Protein AF-A0A9P4J6I6-F1 (afdb_monomer)

Nearest PDB structures (foldseek):
  1s5b-assembly1_A  TM=8.084E-01  e=1.209E-08  Vibrio cholerae
  2a5g-assembly1_B  TM=7.243E-01  e=1.375E-08  Vibrio cholerae
  8s2m-assembly1_B  TM=7.707E-01  e=4.441E-06  Xenorhabdus bovienii SS-2004
  5h6k-assembly1_A  TM=7.212E-01  e=4.776E-05  Pieris rapae
  5h6n-assembly3_C  TM=7.018E-01  e=1.032E-04  Pieris rapae

Secondary structure (DSSP, 8-state):
---------------TTTTEEEEEESS-HHHHHHH-EE-S-TT----HHHHHTT--GGG--EEEEES-HHHHHHT---SS-EEEEEEEGGGS-GGGEEEHHHHHHHHTPPPS-GGG-EEEEESEE-GGGEEEEEEEETTEEEEEEEHHHHHHHHHHHSPP-------------------------------

pLDDT: mean 84.45, std 20.4, range [38.72, 98.81]

Structure (mmCIF, N/CA/C/O backbone):
d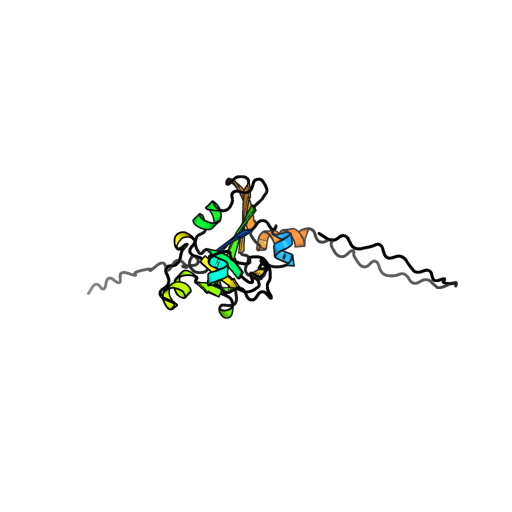ata_AF-A0A9P4J6I6-F1
#
_entry.id   AF-A0A9P4J6I6-F1
#
loop_
_atom_site.group_PDB
_atom_site.id
_atom_site.type_symbol
_atom_site.label_atom_id
_atom_site.label_alt_id
_atom_site.label_comp_id
_atom_site.label_asym_id
_atom_site.label_entity_id
_atom_site.label_seq_id
_atom_site.pdbx_PDB_ins_code
_atom_site.Cartn_x
_atom_site.Cartn_y
_atom_site.Cartn_z
_atom_site.occupancy
_atom_site.B_iso_or_equiv
_atom_site.auth_seq_id
_atom_site.auth_comp_id
_atom_site.auth_asym_id
_atom_site.auth_atom_id
_atom_site.pdbx_PDB_model_num
ATOM 1 N N . MET A 1 1 ? -52.766 12.428 -32.537 1.00 41.66 1 MET A N 1
ATOM 2 C CA . MET A 1 1 ? -52.005 11.956 -31.362 1.00 41.66 1 MET A CA 1
ATOM 3 C C . MET A 1 1 ? -50.552 11.818 -31.784 1.00 41.66 1 MET A C 1
ATOM 5 O O . MET A 1 1 ? -50.293 11.037 -32.688 1.00 41.66 1 MET A O 1
ATOM 9 N N . LEU A 1 2 ? -49.638 12.612 -31.222 1.00 42.38 2 LEU A N 1
ATOM 10 C CA . LEU A 1 2 ? -48.197 12.500 -31.473 1.00 42.38 2 LEU A CA 1
ATOM 11 C C . LEU A 1 2 ? -47.530 12.153 -30.140 1.00 42.38 2 LEU A C 1
ATOM 13 O O . LEU A 1 2 ? -47.431 12.996 -29.253 1.00 42.38 2 LEU A O 1
ATOM 17 N N . THR A 1 3 ? -47.133 10.897 -29.971 1.00 52.72 3 THR A N 1
ATOM 18 C CA . THR A 1 3 ? -46.354 10.441 -28.818 1.00 52.72 3 THR A CA 1
ATOM 19 C C . THR A 1 3 ? -44.874 10.635 -29.126 1.00 52.72 3 THR A C 1
ATOM 21 O O . THR A 1 3 ? -44.301 9.887 -29.913 1.00 52.72 3 THR A O 1
ATOM 24 N N . SER A 1 4 ? -44.269 11.661 -28.527 1.00 52.62 4 SER A N 1
ATOM 25 C CA . SER A 1 4 ? -42.820 11.868 -28.539 1.00 52.62 4 SER A CA 1
ATOM 26 C C . SER A 1 4 ? -42.203 11.054 -27.401 1.00 52.62 4 SER A C 1
ATOM 28 O O . SER A 1 4 ? -42.433 11.354 -26.230 1.00 52.62 4 SER A O 1
ATOM 30 N N . LEU A 1 5 ? -41.465 9.993 -27.737 1.00 55.31 5 LEU A N 1
ATOM 31 C CA . LEU A 1 5 ? -40.701 9.201 -26.775 1.00 55.31 5 LEU A CA 1
ATOM 32 C C . LEU A 1 5 ? -39.260 9.733 -26.767 1.00 55.31 5 LEU A C 1
ATOM 34 O O . LEU A 1 5 ? -38.459 9.404 -27.639 1.00 55.31 5 LEU A O 1
ATOM 38 N N . ILE A 1 6 ? -38.934 10.601 -25.809 1.00 59.16 6 ILE A N 1
ATOM 39 C CA . ILE A 1 6 ? -37.558 11.060 -25.590 1.00 59.16 6 ILE A CA 1
ATOM 40 C C . ILE A 1 6 ? -36.819 9.943 -24.843 1.00 59.16 6 ILE A C 1
ATOM 42 O O . ILE A 1 6 ? -37.001 9.758 -23.641 1.00 59.16 6 ILE A O 1
ATOM 46 N N . SER A 1 7 ? -35.999 9.175 -25.564 1.00 59.75 7 SER A N 1
ATOM 47 C CA . SER A 1 7 ? -35.070 8.208 -24.972 1.00 59.75 7 SER A CA 1
ATOM 48 C C . SER A 1 7 ? -33.973 8.935 -24.194 1.00 59.75 7 SER A C 1
ATOM 50 O O . SER A 1 7 ? -33.072 9.536 -24.775 1.00 59.75 7 SER A O 1
ATOM 52 N N . PHE A 1 8 ? -34.024 8.833 -22.868 1.00 54.06 8 PHE A N 1
ATOM 53 C CA . PHE A 1 8 ? -32.917 9.176 -21.980 1.00 54.06 8 PHE A CA 1
ATOM 54 C C . PHE A 1 8 ? -31.902 8.021 -21.997 1.00 54.06 8 PHE A C 1
ATOM 56 O O . PHE A 1 8 ? -32.083 7.009 -21.321 1.00 54.06 8 PHE A O 1
ATOM 63 N N . VAL A 1 9 ? -30.835 8.141 -22.790 1.00 63.66 9 VAL A N 1
ATOM 64 C CA . VAL A 1 9 ? -29.680 7.238 -22.681 1.00 63.66 9 VAL A CA 1
ATOM 65 C C . VAL A 1 9 ? -28.823 7.732 -21.520 1.00 63.66 9 VAL A C 1
ATOM 67 O O . VAL A 1 9 ? -28.005 8.637 -21.668 1.00 63.66 9 VAL A O 1
ATOM 70 N N . VAL A 1 10 ? -29.031 7.154 -20.339 1.00 62.03 10 VAL A N 1
ATOM 71 C CA . VAL A 1 10 ? -28.122 7.335 -19.203 1.00 62.03 10 VAL A CA 1
ATOM 72 C C . VAL A 1 10 ? -26.868 6.509 -19.488 1.00 62.03 10 VAL A C 1
ATOM 74 O O . VAL A 1 10 ? -26.876 5.287 -19.350 1.00 62.03 10 VAL A O 1
ATOM 77 N N . LEU A 1 11 ? -25.782 7.168 -19.903 1.00 51.78 11 LEU A N 1
ATOM 78 C CA . LEU A 1 11 ? -24.446 6.571 -19.900 1.00 51.78 11 LEU A CA 1
ATOM 79 C C . LEU A 1 11 ? -24.024 6.342 -18.437 1.00 51.78 11 LEU A C 1
ATOM 81 O O . LEU A 1 11 ? -23.421 7.208 -17.805 1.00 51.78 11 LEU A O 1
ATOM 85 N N . LEU A 1 12 ? -24.332 5.165 -17.888 1.00 52.75 12 LEU A N 1
ATOM 86 C CA . LEU A 1 12 ? -23.632 4.647 -16.714 1.00 52.75 12 LEU A CA 1
ATOM 87 C C . LEU A 1 12 ? -22.207 4.269 -17.141 1.00 52.75 12 LEU A C 1
ATOM 89 O O . LEU A 1 12 ? -21.925 3.126 -17.495 1.00 52.75 12 LEU A O 1
ATOM 93 N N . GLY A 1 13 ? -21.304 5.249 -17.146 1.00 51.88 13 GLY A N 1
ATOM 94 C CA . GLY A 1 13 ? -19.871 4.968 -17.166 1.00 51.88 13 GLY A CA 1
ATOM 95 C C . GLY A 1 13 ? -19.493 4.175 -15.906 1.00 51.88 13 GLY A C 1
ATOM 96 O O . GLY A 1 13 ? -20.001 4.485 -14.826 1.00 51.88 13 GLY A O 1
ATOM 97 N N . PRO A 1 14 ? -18.642 3.140 -16.001 1.00 52.72 14 PRO A N 1
ATOM 98 C CA . PRO A 1 14 ? -18.338 2.292 -14.861 1.00 52.72 14 PRO A CA 1
ATOM 99 C C . PRO A 1 14 ? -17.518 3.083 -13.831 1.00 52.72 14 PRO A C 1
ATOM 101 O O . PRO A 1 14 ? -16.411 3.547 -14.109 1.00 52.72 14 PRO A O 1
ATOM 104 N N . ALA A 1 15 ? -18.072 3.234 -12.628 1.00 53.56 15 ALA A N 1
ATOM 105 C CA . ALA A 1 15 ? -17.466 3.902 -11.478 1.00 53.56 15 ALA A CA 1
ATOM 106 C C . ALA A 1 15 ? -16.332 3.065 -10.842 1.00 53.56 15 ALA A C 1
ATOM 108 O O . ALA A 1 15 ? -16.346 2.781 -9.650 1.00 53.56 15 ALA A O 1
ATOM 109 N N . LEU A 1 16 ? -15.322 2.672 -11.626 1.00 54.31 16 LEU A N 1
ATOM 110 C CA . LEU A 1 16 ? -14.197 1.828 -11.182 1.00 54.31 16 LEU A CA 1
ATOM 111 C C . LEU A 1 16 ? -13.201 2.540 -10.245 1.00 54.31 16 LEU A C 1
ATOM 113 O O . LEU A 1 16 ? -12.215 1.946 -9.823 1.00 54.31 16 LEU A O 1
ATOM 117 N N . ALA A 1 17 ? -13.422 3.816 -9.920 1.00 55.00 17 ALA A N 1
ATOM 118 C CA . ALA A 1 17 ? -12.509 4.591 -9.082 1.00 55.00 17 ALA A CA 1
ATOM 119 C C . ALA A 1 17 ? -12.674 4.331 -7.570 1.00 55.00 17 ALA A C 1
ATOM 121 O O . ALA A 1 17 ? -11.773 4.676 -6.809 1.00 55.00 17 ALA A O 1
ATOM 122 N N . ALA A 1 18 ? -13.792 3.740 -7.127 1.00 61.53 18 ALA A N 1
ATOM 123 C CA . ALA A 1 18 ? -14.097 3.571 -5.701 1.00 61.53 18 ALA A CA 1
ATOM 124 C C . ALA A 1 18 ? -13.360 2.395 -5.023 1.00 61.53 18 ALA A C 1
ATOM 126 O O . ALA A 1 18 ? -13.247 2.375 -3.799 1.00 61.53 18 ALA A O 1
ATOM 127 N N . ASP A 1 19 ? -12.810 1.458 -5.800 1.00 89.00 19 ASP A N 1
ATOM 128 C CA . ASP A 1 19 ? -12.228 0.209 -5.285 1.00 89.00 19 ASP A CA 1
ATOM 129 C C . ASP A 1 19 ? -10.700 0.153 -5.388 1.00 89.00 19 ASP A C 1
ATOM 131 O O . ASP A 1 19 ? -10.105 -0.924 -5.424 1.00 89.00 19 ASP A O 1
ATOM 135 N N . LEU A 1 20 ? -10.037 1.312 -5.425 1.00 96.94 20 LEU A N 1
ATOM 136 C CA . LEU A 1 20 ? -8.580 1.380 -5.480 1.00 96.94 20 LEU A CA 1
ATOM 137 C C . LEU A 1 20 ? -7.974 1.870 -4.167 1.00 96.94 20 LEU A C 1
ATOM 139 O O . LEU A 1 20 ? -8.435 2.836 -3.560 1.00 96.94 20 LEU A O 1
ATOM 143 N N . LEU A 1 21 ? -6.883 1.221 -3.775 1.00 98.19 21 LEU A N 1
ATOM 144 C CA . LEU A 1 21 ? -5.975 1.684 -2.733 1.00 98.19 21 LEU A CA 1
ATOM 145 C C . LEU A 1 21 ? -4.616 2.008 -3.349 1.00 98.19 21 LEU A C 1
ATOM 147 O O . LEU A 1 21 ? -4.223 1.462 -4.382 1.00 98.19 21 LEU A O 1
ATOM 151 N N . TYR A 1 22 ? -3.880 2.896 -2.698 1.00 98.62 22 TYR A N 1
ATOM 152 C CA . TYR A 1 22 ? -2.557 3.320 -3.123 1.00 98.62 22 TYR A CA 1
ATOM 153 C C . TYR A 1 22 ? -1.568 3.167 -1.981 1.00 98.62 22 TYR A C 1
ATOM 155 O O . TYR A 1 22 ? -1.890 3.418 -0.819 1.00 98.62 22 TYR A O 1
ATOM 163 N N . ARG A 1 23 ? -0.340 2.776 -2.310 1.00 98.69 23 ARG A N 1
ATOM 164 C CA . ARG A 1 23 ? 0.732 2.646 -1.325 1.00 98.69 23 ARG A CA 1
ATOM 165 C C . ARG A 1 23 ? 2.059 3.086 -1.909 1.00 98.69 23 ARG A C 1
ATOM 167 O O . ARG A 1 23 ? 2.419 2.677 -3.009 1.00 98.69 23 ARG A O 1
ATOM 174 N N . VAL A 1 24 ? 2.793 3.873 -1.133 1.00 98.62 24 VAL A N 1
ATOM 175 C CA . VAL A 1 24 ? 4.206 4.144 -1.385 1.00 98.62 24 VAL A CA 1
ATOM 176 C C . VAL A 1 24 ? 5.030 3.031 -0.753 1.00 98.62 24 VAL A C 1
ATOM 178 O O . VAL A 1 24 ? 4.852 2.730 0.426 1.00 98.62 24 VAL A O 1
ATOM 181 N N . ASP A 1 25 ? 5.927 2.414 -1.513 1.00 98.56 25 ASP A N 1
ATOM 182 C CA . ASP A 1 25 ? 6.828 1.389 -0.990 1.00 98.56 25 ASP A CA 1
ATOM 183 C C . ASP A 1 25 ? 8.182 1.449 -1.712 1.00 98.56 25 ASP A C 1
ATOM 185 O O . ASP A 1 25 ? 8.256 1.779 -2.897 1.00 98.56 25 ASP A O 1
ATOM 189 N N . GLY A 1 26 ? 9.265 1.168 -0.987 1.00 98.12 26 GLY A N 1
ATOM 190 C CA . GLY A 1 26 ? 10.620 1.142 -1.546 1.00 98.12 26 GLY A CA 1
ATOM 191 C C . GLY A 1 26 ? 10.983 -0.192 -2.200 1.00 98.12 26 GLY A C 1
ATOM 192 O O . GLY A 1 26 ? 11.965 -0.269 -2.935 1.00 98.12 26 GLY A O 1
ATOM 193 N N . ARG A 1 27 ? 10.209 -1.254 -1.945 1.00 98.38 27 ARG A N 1
ATOM 194 C CA . ARG A 1 27 ? 10.441 -2.578 -2.534 1.00 98.38 27 ARG A CA 1
ATOM 195 C C . ARG A 1 27 ? 10.032 -2.589 -4.004 1.00 98.38 27 ARG A C 1
ATOM 197 O O . ARG A 1 27 ? 8.972 -2.074 -4.365 1.00 98.38 27 ARG A O 1
ATOM 204 N N . SER A 1 28 ? 10.862 -3.218 -4.836 1.00 98.31 28 SER A N 1
ATOM 205 C CA . SER A 1 28 ? 10.627 -3.326 -6.276 1.00 98.31 28 SER A CA 1
ATOM 206 C C . SER A 1 28 ? 9.474 -4.282 -6.616 1.00 98.31 28 SER A C 1
ATOM 208 O O . SER A 1 28 ? 9.144 -5.155 -5.804 1.00 98.31 28 SER A O 1
ATOM 210 N N . PRO A 1 29 ? 8.896 -4.190 -7.824 1.00 98.44 29 PRO A N 1
ATOM 211 C CA . PRO A 1 29 ? 7.853 -5.106 -8.278 1.00 98.44 29 PRO A CA 1
ATOM 212 C C . PRO A 1 29 ? 8.287 -6.574 -8.273 1.00 98.44 29 PRO A C 1
ATOM 214 O O . PRO A 1 29 ? 7.478 -7.443 -7.974 1.00 98.44 29 PRO A O 1
ATOM 217 N N . GLU A 1 30 ? 9.560 -6.879 -8.540 1.00 98.06 30 GLU A N 1
ATOM 218 C CA . GLU A 1 30 ? 10.110 -8.238 -8.432 1.00 98.06 30 GLU A CA 1
ATOM 219 C C . GLU A 1 30 ? 10.037 -8.753 -6.996 1.00 98.06 30 GLU A C 1
ATOM 221 O O . GLU A 1 30 ? 9.610 -9.884 -6.763 1.00 98.06 30 GLU A O 1
ATOM 226 N N . THR A 1 31 ? 10.416 -7.908 -6.034 1.00 98.31 31 THR A N 1
ATOM 227 C CA . THR A 1 31 ? 10.333 -8.241 -4.609 1.00 98.31 31 THR A CA 1
ATOM 228 C C . THR A 1 31 ? 8.876 -8.469 -4.218 1.00 98.31 31 THR A C 1
ATOM 230 O O . THR A 1 31 ? 8.535 -9.529 -3.695 1.00 98.31 31 THR A O 1
ATOM 233 N N . ILE A 1 32 ? 7.996 -7.521 -4.550 1.00 98.44 32 ILE A N 1
ATOM 234 C CA . ILE A 1 32 ? 6.570 -7.584 -4.211 1.00 98.44 32 ILE A CA 1
ATOM 235 C C . ILE A 1 32 ? 5.851 -8.735 -4.927 1.00 98.44 32 ILE A C 1
ATOM 237 O O . ILE A 1 32 ? 4.924 -9.304 -4.358 1.00 98.44 32 ILE A O 1
ATOM 241 N N . GLN A 1 33 ? 6.297 -9.163 -6.108 1.00 98.12 33 GLN A N 1
ATOM 242 C CA . GLN A 1 33 ? 5.787 -10.377 -6.749 1.00 98.12 33 GLN A CA 1
ATOM 243 C C . GLN A 1 33 ? 6.083 -11.629 -5.922 1.00 98.12 33 GLN A C 1
ATOM 245 O O . GLN A 1 33 ? 5.228 -12.506 -5.816 1.00 98.12 33 GLN A O 1
ATOM 250 N N . SER A 1 34 ? 7.278 -11.718 -5.336 1.00 97.38 34 SER A N 1
ATOM 251 C CA . SER A 1 34 ? 7.682 -12.882 -4.541 1.00 97.38 34 SER A CA 1
ATOM 252 C C . SER A 1 34 ? 7.070 -12.907 -3.138 1.00 97.38 34 SER A C 1
ATOM 254 O O . SER A 1 34 ? 6.781 -13.985 -2.626 1.00 97.38 34 SER A O 1
ATOM 256 N N . THR A 1 35 ? 6.846 -11.742 -2.522 1.00 97.19 35 THR A N 1
ATOM 257 C CA . THR A 1 35 ? 6.429 -11.655 -1.111 1.00 97.19 35 THR A CA 1
ATOM 258 C C . THR A 1 35 ? 5.011 -11.133 -0.900 1.00 97.19 35 THR A C 1
ATOM 260 O O . THR A 1 35 ? 4.438 -11.348 0.162 1.00 97.19 35 THR A O 1
ATOM 263 N N . GLY A 1 36 ? 4.445 -10.403 -1.860 1.00 97.88 36 GLY A N 1
ATOM 264 C CA . GLY A 1 36 ? 3.365 -9.447 -1.607 1.00 97.88 36 GLY A CA 1
ATOM 265 C C . GLY A 1 36 ? 3.862 -8.190 -0.880 1.00 97.88 36 GLY A C 1
ATOM 266 O O . GLY A 1 36 ? 5.043 -8.068 -0.534 1.00 97.88 36 GLY A O 1
ATOM 267 N N . LEU A 1 37 ? 2.958 -7.240 -0.625 1.00 98.38 37 LEU A N 1
ATOM 268 C CA . LEU A 1 37 ? 3.231 -6.120 0.284 1.00 98.38 37 LEU A CA 1
ATOM 269 C C . LEU A 1 37 ? 2.967 -6.606 1.704 1.00 98.38 37 LEU A C 1
ATOM 271 O O . LEU A 1 37 ? 1.836 -6.594 2.181 1.00 98.38 37 LEU A O 1
ATOM 275 N N . VAL A 1 38 ? 4.021 -7.078 2.351 1.00 98.06 38 VAL A N 1
ATOM 276 C CA . VAL A 1 38 ? 3.975 -7.609 3.717 1.00 98.06 38 VAL A CA 1
ATOM 277 C C . VAL A 1 38 ? 4.251 -6.481 4.711 1.00 98.06 38 VAL A C 1
ATOM 279 O O . VAL A 1 38 ? 5.094 -5.619 4.418 1.00 98.06 38 VAL A O 1
ATOM 282 N N . SER A 1 39 ? 3.539 -6.473 5.842 1.00 97.81 39 SER A N 1
ATOM 283 C CA . SER A 1 39 ? 3.803 -5.586 6.979 1.00 97.81 39 SER A CA 1
ATOM 284 C C . SER A 1 39 ? 5.159 -5.887 7.609 1.00 97.81 39 SER A C 1
ATOM 286 O O . SER A 1 39 ? 5.830 -6.860 7.262 1.00 97.81 39 SER A O 1
ATOM 288 N N . LYS A 1 40 ? 5.604 -5.023 8.520 1.00 96.94 40 LYS A N 1
ATOM 289 C CA . LYS A 1 40 ? 6.930 -5.167 9.125 1.00 96.94 40 LYS A CA 1
ATOM 290 C C . LYS A 1 40 ? 7.028 -6.415 10.006 1.00 96.94 40 LYS A C 1
ATOM 292 O O . LYS A 1 40 ? 8.046 -7.099 9.960 1.00 96.94 40 LYS A O 1
ATOM 297 N N . ASN A 1 41 ? 5.967 -6.740 10.742 1.00 97.75 41 ASN A N 1
ATOM 298 C CA . ASN A 1 41 ? 5.836 -7.985 11.492 1.00 97.75 41 ASN A CA 1
ATOM 299 C C . ASN A 1 41 ? 4.408 -8.541 11.340 1.00 97.75 41 ASN A C 1
ATOM 301 O O . ASN A 1 41 ? 3.538 -8.194 12.132 1.00 97.75 41 ASN A O 1
ATOM 305 N N . PRO A 1 42 ? 4.139 -9.432 10.367 1.00 96.75 42 PRO A N 1
ATOM 306 C CA . PRO A 1 42 ? 2.796 -9.976 10.122 1.00 96.75 42 PRO A CA 1
ATOM 307 C C . PRO A 1 42 ? 2.175 -10.727 11.303 1.00 96.75 42 PRO A C 1
ATOM 309 O O . PRO A 1 42 ? 0.953 -10.781 11.422 1.00 96.75 42 PRO A O 1
ATOM 312 N N . SER A 1 43 ? 3.014 -11.298 12.169 1.00 96.75 43 SER A N 1
ATOM 313 C CA . SER A 1 43 ? 2.629 -11.937 13.435 1.00 96.75 43 SER A CA 1
ATOM 314 C C . SER A 1 43 ? 2.542 -10.963 14.614 1.00 96.75 43 SER A C 1
ATOM 316 O O . SER A 1 43 ? 2.270 -11.375 15.739 1.00 96.75 43 SER A O 1
ATOM 318 N N . GLY A 1 44 ? 2.798 -9.682 14.367 1.00 97.06 44 GLY A N 1
ATOM 319 C CA . GLY A 1 44 ? 2.761 -8.617 15.348 1.00 97.06 44 GLY A CA 1
ATOM 320 C C . GLY A 1 44 ? 1.378 -8.433 15.964 1.00 97.06 44 GLY A C 1
ATOM 321 O O . GLY A 1 44 ? 0.338 -8.763 15.382 1.00 97.06 44 GLY A O 1
ATOM 322 N N . THR A 1 45 ? 1.371 -7.891 17.174 1.00 96.56 45 THR A N 1
ATOM 323 C CA . THR A 1 45 ? 0.162 -7.700 17.983 1.00 96.56 45 THR A CA 1
ATOM 324 C C . THR A 1 45 ? -0.210 -6.232 18.154 1.00 96.56 45 THR A C 1
ATOM 326 O O . THR A 1 45 ? -1.207 -5.946 18.816 1.00 96.56 45 THR A O 1
ATOM 329 N N . LEU A 1 46 ? 0.551 -5.315 17.543 1.00 97.31 46 LEU A N 1
ATOM 330 C CA . LEU A 1 46 ? 0.321 -3.877 17.640 1.00 97.31 46 LEU A CA 1
ATOM 331 C C . LEU A 1 46 ? -1.109 -3.520 17.211 1.00 97.31 46 LEU A C 1
ATOM 333 O O . LEU A 1 46 ? -1.613 -3.987 16.178 1.00 97.31 46 LEU A O 1
ATOM 337 N N . SER A 1 47 ? -1.773 -2.698 18.023 1.00 97.69 47 SER A N 1
ATOM 338 C CA . SER A 1 47 ? -3.125 -2.235 17.728 1.00 97.69 47 SER A CA 1
ATOM 339 C C . SER A 1 47 ? -3.133 -1.311 16.504 1.00 97.69 47 SER A C 1
ATOM 341 O O . SER A 1 47 ? -2.102 -0.769 16.109 1.00 97.69 47 SER A O 1
ATOM 343 N N . LEU A 1 48 ? -4.305 -1.122 15.892 1.00 97.69 48 LEU A N 1
ATOM 344 C CA . LEU A 1 48 ? -4.451 -0.174 14.785 1.00 97.69 48 LEU A CA 1
ATOM 345 C C . LEU A 1 48 ? -4.109 1.262 15.220 1.00 97.69 48 LEU A C 1
ATOM 347 O O . LEU A 1 48 ? -3.444 1.985 14.490 1.00 97.69 48 LEU A O 1
ATOM 351 N N . PHE A 1 49 ? -4.542 1.665 16.415 1.00 97.31 49 PHE A N 1
ATOM 352 C CA . PHE A 1 49 ? -4.286 3.004 16.948 1.00 97.31 49 PHE A CA 1
ATOM 353 C C . PHE A 1 49 ? -2.794 3.224 17.217 1.00 97.31 49 PHE A C 1
ATOM 355 O O . PHE A 1 49 ? -2.246 4.262 16.862 1.00 97.31 49 PHE A O 1
ATOM 362 N N . ASP A 1 50 ? -2.104 2.215 17.754 1.00 97.31 50 ASP A N 1
ATOM 363 C CA . ASP A 1 50 ? -0.659 2.296 17.975 1.00 97.31 50 ASP A CA 1
ATOM 364 C C . ASP A 1 50 ? 0.139 2.304 16.664 1.00 97.31 50 ASP A C 1
ATOM 366 O O . ASP A 1 50 ? 1.168 2.974 16.585 1.00 97.31 50 ASP A O 1
ATOM 370 N N . HIS A 1 51 ? -0.346 1.610 15.630 1.00 97.38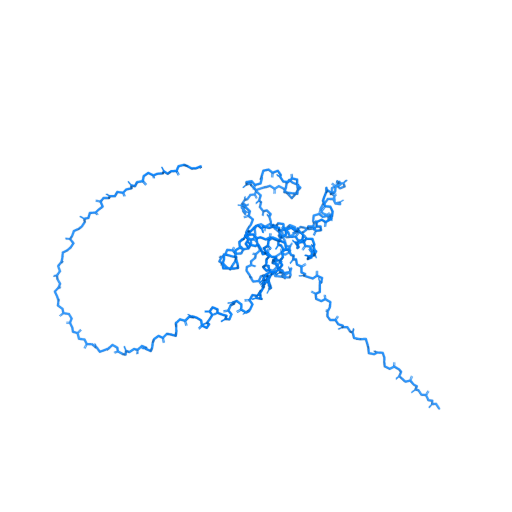 51 HIS A N 1
ATOM 371 C CA . HIS A 1 51 ? 0.192 1.696 14.272 1.00 97.38 51 HIS A CA 1
ATOM 372 C C . HIS A 1 51 ? 0.104 3.122 13.713 1.00 97.38 51 HIS A C 1
ATOM 374 O O . HIS A 1 51 ? 1.113 3.667 13.261 1.00 97.38 51 HIS A O 1
ATOM 380 N N . VAL A 1 52 ? -1.071 3.751 1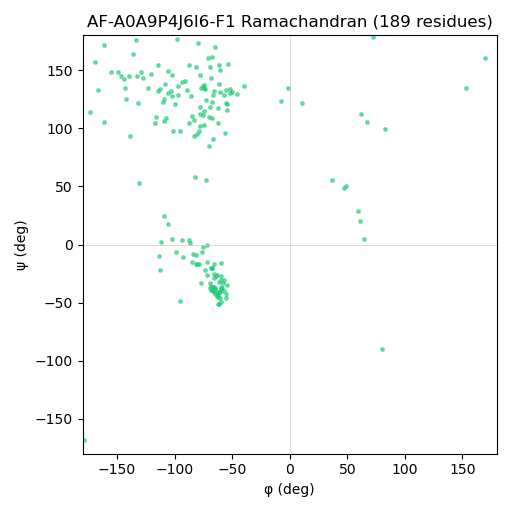3.816 1.00 97.19 52 VAL A N 1
ATOM 381 C CA . VAL A 1 52 ? -1.304 5.139 13.376 1.00 97.19 52 VAL A CA 1
ATOM 382 C C . VAL A 1 52 ? -0.422 6.119 14.155 1.00 97.19 52 VAL A C 1
ATOM 384 O O . VAL A 1 52 ? 0.191 7.010 13.567 1.00 97.19 52 VAL A O 1
ATOM 387 N N . ASP A 1 53 ? -0.271 5.898 15.462 1.00 95.56 53 ASP A N 1
ATOM 388 C CA . ASP A 1 53 ? 0.616 6.670 16.338 1.00 95.56 53 ASP A CA 1
ATOM 389 C C . ASP A 1 53 ? 2.106 6.323 16.165 1.00 95.56 53 ASP A C 1
ATOM 391 O O . ASP A 1 53 ? 2.964 6.921 16.822 1.00 95.56 53 ASP A O 1
ATOM 395 N N . LYS A 1 54 ? 2.444 5.358 15.297 1.00 93.56 54 LYS A N 1
ATOM 396 C CA . LYS A 1 54 ? 3.818 4.913 15.007 1.00 93.56 54 LYS A CA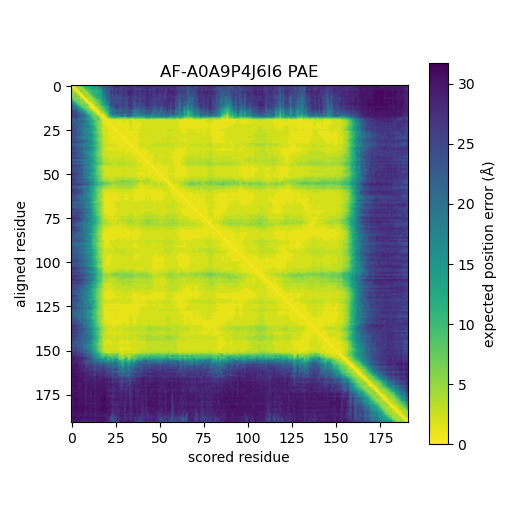 1
ATOM 397 C C . LYS A 1 54 ? 4.573 4.376 16.231 1.00 93.56 54 LYS A C 1
ATOM 399 O O . LYS A 1 54 ? 5.805 4.442 16.273 1.00 93.56 54 LYS A O 1
ATOM 404 N N . LYS A 1 55 ? 3.864 3.813 17.209 1.00 93.69 55 LYS A N 1
ATOM 405 C CA . LYS A 1 55 ? 4.449 3.157 18.390 1.00 93.69 55 LYS A CA 1
ATOM 406 C C . LYS A 1 55 ? 4.948 1.758 18.030 1.00 93.69 55 LYS A C 1
ATOM 408 O O . LYS A 1 55 ? 4.351 1.096 17.196 1.00 93.69 55 LYS A O 1
ATOM 413 N N . ASP A 1 56 ? 6.046 1.320 18.651 1.00 92.06 56 ASP A N 1
ATOM 414 C CA . ASP A 1 56 ? 6.634 -0.028 18.500 1.00 92.06 56 ASP A CA 1
ATOM 415 C C . ASP A 1 56 ? 6.551 -0.607 17.071 1.00 92.06 56 ASP A C 1
ATOM 417 O O . ASP A 1 56 ? 6.037 -1.698 16.817 1.00 92.06 56 ASP A O 1
ATOM 421 N N . GLN A 1 57 ? 7.084 0.137 16.099 1.00 91.81 57 GLN A N 1
ATOM 422 C CA . GLN A 1 57 ? 7.020 -0.266 14.692 1.00 91.81 57 GLN A CA 1
ATOM 423 C C . GLN A 1 57 ? 7.691 -1.623 14.412 1.00 91.81 57 GLN A C 1
ATOM 425 O O . GLN A 1 57 ? 7.529 -2.177 13.330 1.00 91.81 57 GLN A O 1
ATOM 430 N N . SER A 1 58 ? 8.524 -2.149 15.315 1.00 94.69 58 SER A N 1
ATOM 431 C CA . SER A 1 58 ? 9.077 -3.510 15.226 1.00 94.69 58 SER A CA 1
ATOM 432 C C . SER A 1 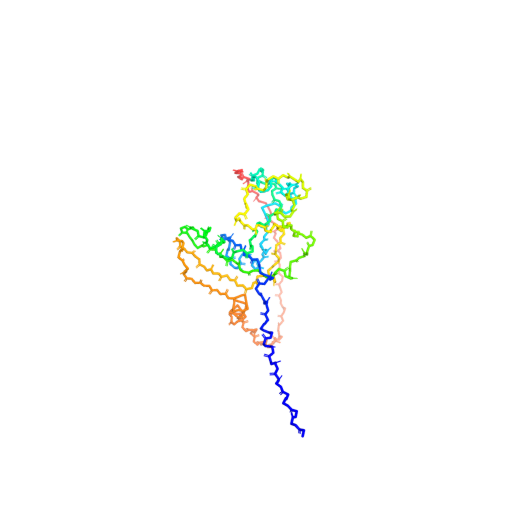58 ? 8.000 -4.590 15.248 1.00 94.69 58 SER A C 1
ATOM 434 O O . SER A 1 58 ? 8.173 -5.622 14.605 1.00 94.69 58 SER A O 1
ATOM 436 N N . ASN A 1 59 ? 6.895 -4.350 15.952 1.00 96.31 59 ASN A N 1
ATOM 437 C CA . ASN A 1 59 ? 5.799 -5.299 16.131 1.00 96.31 59 ASN A CA 1
ATOM 438 C C . ASN A 1 59 ? 4.554 -4.953 15.316 1.00 96.31 59 ASN A C 1
ATOM 440 O O . ASN A 1 59 ? 3.479 -5.473 15.600 1.00 96.31 59 ASN A O 1
ATOM 444 N N . ASP A 1 60 ? 4.698 -4.100 14.308 1.00 98.00 60 ASP A N 1
ATOM 445 C CA . ASP A 1 60 ? 3.594 -3.590 13.509 1.00 98.00 60 ASP A CA 1
ATOM 446 C C . ASP A 1 60 ? 3.100 -4.612 12.462 1.00 98.00 60 ASP A C 1
ATOM 448 O O . ASP A 1 60 ? 3.826 -4.906 11.498 1.00 98.00 60 ASP A O 1
ATOM 452 N N . PRO A 1 61 ? 1.868 -5.146 12.608 1.00 98.38 61 PRO A N 1
ATOM 453 C CA . PRO A 1 61 ? 1.291 -6.075 11.655 1.00 98.38 61 PRO A CA 1
ATOM 454 C C . PRO A 1 61 ? 0.560 -5.387 10.507 1.00 98.38 61 PRO A C 1
ATOM 456 O O . PRO A 1 61 ? -0.012 -6.102 9.684 1.00 98.38 61 PRO A O 1
ATOM 459 N N . TRP A 1 62 ? 0.554 -4.060 10.405 1.00 98.69 62 TRP A N 1
ATOM 460 C CA . TRP A 1 62 ? -0.264 -3.336 9.439 1.00 98.69 62 TRP A CA 1
ATOM 461 C C . TRP A 1 62 ? 0.532 -2.854 8.223 1.00 98.69 62 TRP A C 1
ATOM 463 O O . TRP A 1 62 ? 1.711 -2.504 8.275 1.00 98.69 62 TRP A O 1
ATOM 473 N N . VAL A 1 63 ? -0.142 -2.856 7.079 1.00 98.69 63 VAL A N 1
ATOM 474 C CA . VAL A 1 63 ? 0.304 -2.258 5.824 1.00 98.69 63 VAL A CA 1
ATOM 475 C C . VAL A 1 63 ? -0.565 -1.032 5.579 1.00 98.69 63 VAL A C 1
ATOM 477 O O . VAL A 1 63 ? -1.726 -1.171 5.195 1.00 98.69 63 VAL A O 1
ATOM 480 N N . SER A 1 64 ? -0.007 0.163 5.775 1.00 98.50 64 SER A N 1
ATOM 481 C CA . SER A 1 64 ? -0.713 1.413 5.475 1.00 98.50 64 SER A CA 1
ATOM 482 C C . SER A 1 64 ? -0.966 1.556 3.978 1.00 98.50 64 SER A C 1
ATOM 484 O O . SER A 1 64 ? -0.056 1.386 3.151 1.00 98.50 64 SER A O 1
ATOM 486 N N . THR A 1 65 ? -2.195 1.901 3.623 1.00 98.69 65 THR A N 1
ATOM 487 C CA . THR A 1 65 ? -2.591 2.294 2.269 1.00 98.69 65 THR A CA 1
ATOM 488 C C . THR A 1 65 ? -3.489 3.521 2.353 1.00 98.69 65 THR A C 1
ATOM 490 O O . THR A 1 65 ? -4.005 3.838 3.417 1.00 98.69 65 THR A O 1
ATOM 493 N N . THR A 1 66 ? -3.692 4.219 1.245 1.00 98.50 66 THR A N 1
ATOM 494 C CA . THR A 1 66 ? -4.580 5.383 1.175 1.00 98.50 66 THR A CA 1
ATOM 495 C C . THR A 1 66 ? -5.553 5.229 0.018 1.00 98.50 66 THR A C 1
ATOM 497 O O . THR A 1 66 ? -5.208 4.662 -1.020 1.00 98.50 66 THR A O 1
ATOM 500 N N . THR A 1 67 ? -6.757 5.775 0.146 1.00 97.44 67 THR A N 1
ATOM 501 C CA . THR A 1 67 ? -7.692 5.921 -0.984 1.00 97.44 67 THR A CA 1
ATOM 502 C C . THR A 1 67 ? -7.306 7.076 -1.919 1.00 97.44 67 THR A C 1
ATOM 504 O O . THR A 1 67 ? -7.873 7.226 -3.000 1.00 97.44 67 THR A O 1
ATOM 507 N N . SER A 1 68 ? -6.298 7.880 -1.561 1.00 97.25 68 SER A N 1
ATOM 508 C CA . SER A 1 68 ? -5.873 9.050 -2.326 1.00 97.25 68 SER A CA 1
ATOM 509 C C . SER A 1 68 ? -4.549 8.847 -3.050 1.00 97.25 68 SER A C 1
ATOM 511 O O . SER A 1 68 ? -3.459 8.887 -2.471 1.00 97.25 68 SER A O 1
ATOM 513 N N . LYS A 1 69 ? -4.624 8.733 -4.381 1.00 96.56 69 LYS A N 1
ATOM 514 C CA . LYS A 1 69 ? -3.422 8.666 -5.222 1.00 96.56 69 LYS A CA 1
ATOM 515 C C . LYS A 1 69 ? -2.549 9.914 -5.074 1.00 96.56 69 LYS A C 1
ATOM 517 O O . LYS A 1 69 ? -1.328 9.806 -5.140 1.00 96.56 69 LYS A O 1
ATOM 522 N N . SER A 1 70 ? -3.142 11.100 -4.913 1.00 97.31 70 SER A N 1
ATOM 523 C CA . SER A 1 70 ? -2.379 12.342 -4.730 1.00 97.31 70 SER A CA 1
ATOM 524 C C . SER A 1 70 ? -1.628 12.344 -3.401 1.00 97.31 70 SER A C 1
ATOM 526 O O . SER A 1 70 ? -0.455 12.719 -3.386 1.00 97.31 70 SER A O 1
ATOM 528 N N . PHE A 1 71 ? -2.251 11.846 -2.329 1.00 97.50 71 PHE A N 1
ATOM 529 C CA . PHE A 1 71 ? -1.589 11.687 -1.037 1.00 97.50 71 PHE A CA 1
ATOM 530 C C . PHE A 1 71 ? -0.405 10.719 -1.146 1.00 97.50 71 PHE A C 1
ATOM 532 O O . PHE A 1 71 ? 0.720 11.102 -0.827 1.00 97.50 71 PHE A O 1
ATOM 539 N N . ALA A 1 72 ? -0.609 9.525 -1.719 1.00 97.94 72 ALA A N 1
ATOM 540 C CA . ALA A 1 72 ? 0.479 8.570 -1.952 1.00 97.94 72 ALA A CA 1
ATOM 541 C C . ALA A 1 72 ? 1.629 9.192 -2.765 1.00 97.94 72 ALA A C 1
ATOM 543 O O . ALA A 1 72 ? 2.791 9.105 -2.382 1.00 97.94 72 ALA A O 1
ATOM 544 N N . LYS A 1 73 ? 1.330 9.903 -3.857 1.00 98.00 73 LYS A N 1
ATOM 545 C CA . LYS A 1 73 ? 2.363 10.584 -4.657 1.00 98.00 73 LYS A CA 1
ATOM 546 C C . LYS A 1 73 ? 3.173 11.600 -3.852 1.00 98.00 73 LYS A C 1
ATOM 548 O O . LYS A 1 73 ? 4.374 11.707 -4.075 1.00 98.00 73 LYS A O 1
ATOM 553 N N . SER A 1 74 ? 2.548 12.325 -2.923 1.00 97.19 74 SER A N 1
ATOM 554 C CA . SER A 1 74 ? 3.252 13.311 -2.093 1.00 97.19 74 SER A CA 1
ATOM 555 C C . SER A 1 74 ? 4.316 12.681 -1.183 1.00 97.19 74 SER A C 1
ATOM 557 O O . SER A 1 74 ? 5.323 13.329 -0.899 1.00 97.19 74 SER A O 1
ATOM 559 N N . GLY A 1 75 ? 4.144 11.405 -0.811 1.00 95.31 75 GLY A N 1
ATOM 560 C CA . GLY A 1 75 ? 5.112 10.612 -0.047 1.00 95.31 75 GLY A CA 1
ATOM 561 C C . GLY A 1 75 ? 6.250 10.000 -0.877 1.00 95.31 75 GLY A C 1
ATOM 562 O O . GLY A 1 75 ? 7.213 9.482 -0.314 1.00 95.31 75 GLY A O 1
ATOM 563 N N . ALA A 1 76 ? 6.192 10.060 -2.210 1.00 97.00 76 ALA A N 1
ATOM 564 C CA . ALA A 1 76 ? 7.164 9.436 -3.112 1.00 97.00 76 ALA A CA 1
ATOM 565 C C . ALA A 1 76 ? 8.437 10.295 -3.320 1.00 97.00 76 ALA A C 1
ATOM 567 O O . ALA A 1 76 ? 8.780 10.673 -4.441 1.00 97.00 76 ALA A O 1
ATOM 568 N N . GLN A 1 77 ? 9.147 10.616 -2.233 1.00 95.56 77 GLN A N 1
ATOM 569 C CA . GLN A 1 77 ? 10.222 11.628 -2.210 1.00 95.56 77 GLN A CA 1
ATOM 570 C C . GLN A 1 77 ? 11.659 11.066 -2.214 1.00 95.56 77 GLN A C 1
ATOM 572 O O . GLN A 1 77 ? 12.620 11.829 -2.120 1.00 95.56 77 GLN A O 1
ATOM 577 N N . SER A 1 78 ? 11.836 9.745 -2.326 1.00 95.31 78 SER A N 1
ATOM 578 C CA . SER A 1 78 ? 13.151 9.092 -2.199 1.00 95.31 78 SER A CA 1
ATOM 579 C C . SER A 1 78 ? 14.187 9.559 -3.236 1.00 95.31 78 SER A C 1
ATOM 581 O O . SER A 1 78 ? 13.853 9.902 -4.372 1.00 95.31 78 SER A O 1
ATOM 583 N N . ILE A 1 79 ? 15.473 9.534 -2.857 1.00 95.75 79 ILE A N 1
ATOM 584 C CA . ILE A 1 79 ? 16.607 9.760 -3.772 1.00 95.75 79 ILE A CA 1
ATOM 585 C C . ILE A 1 79 ? 16.833 8.586 -4.736 1.00 95.75 79 ILE A C 1
ATOM 587 O O . ILE A 1 79 ? 17.382 8.783 -5.825 1.00 95.75 79 ILE A O 1
ATOM 591 N N . THR A 1 80 ? 16.426 7.387 -4.324 1.00 97.00 80 THR A N 1
ATOM 592 C CA . THR A 1 80 ? 16.385 6.165 -5.129 1.00 97.00 80 THR A CA 1
ATOM 593 C C . THR A 1 80 ? 14.977 5.947 -5.664 1.00 97.00 80 THR A C 1
ATOM 595 O O . THR A 1 80 ? 14.060 6.710 -5.356 1.00 97.00 80 THR A O 1
ATOM 598 N N . ASP A 1 81 ? 14.810 4.905 -6.470 1.00 98.25 81 ASP A N 1
ATOM 599 C CA . ASP A 1 81 ? 13.500 4.526 -6.973 1.00 98.25 81 ASP A CA 1
ATOM 600 C C . ASP A 1 81 ? 12.566 4.184 -5.806 1.00 98.25 81 ASP A C 1
ATOM 602 O O . ASP A 1 81 ? 12.917 3.435 -4.889 1.00 98.25 81 ASP A O 1
ATOM 606 N N . ILE A 1 82 ? 11.375 4.769 -5.841 1.00 98.50 82 ILE A N 1
ATOM 607 C CA . ILE A 1 82 ? 10.271 4.485 -4.932 1.00 98.50 82 ILE A CA 1
ATOM 608 C C . ILE A 1 82 ? 9.002 4.306 -5.755 1.00 98.50 82 ILE A C 1
ATOM 610 O O . ILE A 1 82 ? 8.810 4.957 -6.785 1.00 98.50 82 ILE A O 1
ATOM 614 N N . TYR A 1 83 ? 8.138 3.405 -5.318 1.00 98.75 83 TYR A N 1
ATOM 615 C CA . TYR A 1 83 ? 7.018 2.935 -6.115 1.00 98.75 83 TYR A CA 1
ATOM 616 C C . TYR A 1 83 ? 5.714 3.396 -5.486 1.00 98.75 83 TYR A C 1
ATOM 618 O O . TYR A 1 83 ? 5.514 3.252 -4.281 1.00 98.75 83 TYR A O 1
ATOM 626 N N . VAL A 1 84 ? 4.813 3.925 -6.308 1.00 98.81 84 VAL A N 1
ATOM 627 C CA . VAL A 1 84 ? 3.417 4.145 -5.923 1.00 98.81 84 VAL A CA 1
ATOM 628 C C . VAL A 1 84 ? 2.593 3.028 -6.542 1.00 98.81 84 VAL A C 1
ATOM 630 O O . VAL A 1 84 ? 2.239 3.082 -7.722 1.00 98.81 84 VAL A O 1
ATOM 633 N N . TYR A 1 85 ? 2.308 2.004 -5.745 1.00 98.75 85 TYR A N 1
ATOM 634 C CA . TYR A 1 85 ? 1.474 0.877 -6.138 1.00 98.75 85 TYR A CA 1
ATOM 635 C C . TYR A 1 85 ? 0.002 1.284 -6.158 1.00 98.75 85 TYR A C 1
ATOM 637 O O . TYR A 1 85 ? -0.476 1.964 -5.253 1.00 98.75 85 TYR A O 1
ATOM 645 N N . THR A 1 86 ? -0.704 0.856 -7.202 1.00 98.62 86 THR A N 1
ATOM 646 C CA . THR A 1 86 ? -2.167 0.892 -7.314 1.00 98.62 86 THR A CA 1
ATOM 647 C C . THR A 1 86 ? -2.690 -0.515 -7.058 1.00 98.62 86 THR A C 1
ATOM 649 O O . THR A 1 86 ? -2.215 -1.472 -7.676 1.00 98.62 86 THR A O 1
ATOM 652 N N . LEU A 1 87 ? -3.635 -0.635 -6.134 1.00 98.50 87 LEU A N 1
ATOM 653 C CA . LEU A 1 87 ? -4.116 -1.895 -5.584 1.00 98.50 87 LEU A CA 1
ATOM 654 C C . LEU A 1 87 ? -5.623 -2.014 -5.796 1.00 98.50 87 LEU A C 1
ATOM 656 O O . LEU A 1 87 ? -6.355 -1.066 -5.525 1.00 98.50 87 LEU A O 1
ATOM 660 N N . ASP A 1 88 ? -6.074 -3.181 -6.237 1.00 97.12 88 ASP A N 1
ATOM 661 C CA . ASP A 1 88 ? -7.487 -3.539 -6.341 1.00 97.12 88 ASP A CA 1
ATOM 662 C C . ASP A 1 88 ? -7.985 -4.017 -4.973 1.00 97.12 88 ASP A C 1
ATOM 664 O O . ASP A 1 88 ? -7.642 -5.112 -4.511 1.00 97.12 88 ASP A O 1
ATOM 668 N N . LYS A 1 89 ? -8.789 -3.178 -4.316 1.00 96.62 89 LYS A N 1
ATOM 669 C CA . LYS A 1 89 ? -9.338 -3.420 -2.979 1.00 96.62 89 LYS A CA 1
ATOM 670 C C . LYS A 1 89 ? -10.192 -4.687 -2.930 1.00 96.62 89 LYS A C 1
ATOM 672 O O . LYS A 1 89 ? -10.202 -5.358 -1.902 1.00 96.62 89 LYS A O 1
ATOM 677 N N . SER A 1 90 ? -10.852 -5.060 -4.030 1.00 95.88 90 SER A N 1
ATOM 678 C CA . SER A 1 90 ? -11.700 -6.262 -4.098 1.00 95.88 90 SER A CA 1
ATOM 679 C C . SER A 1 90 ? -10.907 -7.570 -3.985 1.00 95.88 90 SER A C 1
ATOM 681 O O . SER A 1 90 ? -11.456 -8.611 -3.625 1.00 95.88 90 SER A O 1
ATOM 683 N N . ARG A 1 91 ? -9.595 -7.521 -4.250 1.00 96.81 91 ARG A N 1
ATOM 684 C CA . ARG A 1 91 ? -8.675 -8.667 -4.156 1.00 96.81 91 ARG A CA 1
ATOM 685 C C . ARG A 1 91 ? -7.980 -8.765 -2.799 1.00 96.81 91 ARG A C 1
ATOM 687 O O . ARG A 1 91 ? -7.130 -9.634 -2.609 1.00 96.81 91 ARG A O 1
ATOM 694 N N . ILE A 1 92 ? -8.327 -7.884 -1.861 1.00 97.75 92 ILE A N 1
ATOM 695 C CA . ILE A 1 92 ? -7.817 -7.876 -0.490 1.00 97.75 92 ILE A CA 1
ATOM 696 C C . ILE A 1 92 ? -8.929 -8.393 0.432 1.00 97.75 92 ILE A C 1
ATOM 698 O O . ILE A 1 92 ? -10.057 -7.905 0.350 1.00 97.75 92 ILE A O 1
ATOM 702 N N . PRO A 1 93 ? -8.656 -9.364 1.325 1.00 96.94 93 PRO A N 1
ATOM 703 C CA . PRO A 1 93 ? -9.665 -9.854 2.257 1.00 96.94 93 PRO A CA 1
ATOM 704 C C . PRO A 1 93 ? -10.266 -8.719 3.094 1.00 96.94 93 PRO A C 1
ATOM 706 O O . PRO A 1 93 ? -9.563 -8.045 3.841 1.00 96.94 93 PRO A O 1
ATOM 709 N N . ALA A 1 94 ? -11.585 -8.528 3.023 1.00 96.69 94 ALA A N 1
ATOM 710 C CA . ALA A 1 94 ? -12.262 -7.471 3.778 1.00 96.69 94 ALA A CA 1
ATOM 711 C C . ALA A 1 94 ? -12.030 -7.574 5.297 1.00 96.69 94 ALA A C 1
ATOM 713 O O . ALA A 1 94 ? -11.964 -6.559 5.982 1.00 96.69 94 ALA A O 1
ATOM 714 N N . SER A 1 95 ? -11.841 -8.792 5.818 1.00 97.12 95 SER A N 1
ATOM 715 C CA . SER A 1 95 ? -11.562 -9.049 7.235 1.00 97.12 95 SER A CA 1
ATOM 716 C C . SER A 1 95 ? -10.190 -8.556 7.710 1.00 97.12 95 SER A C 1
ATOM 718 O O . SER A 1 95 ? -10.013 -8.368 8.914 1.00 97.12 95 SER A O 1
ATOM 720 N N . SER A 1 96 ? -9.225 -8.336 6.808 1.00 97.81 96 SER A N 1
ATOM 721 C CA . SER A 1 96 ? -7.913 -7.781 7.162 1.00 97.81 96 SER A CA 1
ATOM 722 C C . SER A 1 96 ? -7.845 -6.260 7.023 1.00 97.81 96 SER A C 1
ATOM 724 O O . SER A 1 96 ? -6.874 -5.669 7.491 1.00 97.81 96 SER A O 1
ATOM 726 N N . MET A 1 97 ? -8.848 -5.619 6.418 1.00 98.31 97 MET A N 1
ATOM 727 C CA . MET A 1 97 ? -8.861 -4.176 6.175 1.00 98.31 97 MET A CA 1
ATOM 728 C C . MET A 1 97 ? -9.572 -3.407 7.287 1.00 98.31 97 MET A C 1
ATOM 730 O O . MET A 1 97 ? -10.637 -3.803 7.765 1.00 98.31 97 MET A O 1
ATOM 734 N N . LYS A 1 98 ? -9.005 -2.258 7.654 1.00 98.31 98 LYS A N 1
ATOM 735 C CA . LYS A 1 98 ? -9.594 -1.297 8.585 1.00 98.31 98 LYS A CA 1
ATOM 736 C C . LYS A 1 98 ? -9.518 0.105 8.000 1.00 98.31 98 LYS A C 1
ATOM 738 O O . LYS A 1 98 ? -8.431 0.580 7.696 1.00 98.31 98 LYS A O 1
ATOM 743 N N . ASP A 1 99 ? -10.670 0.751 7.840 1.00 97.88 99 ASP A N 1
ATOM 744 C CA . ASP A 1 99 ? -10.719 2.190 7.579 1.00 97.88 99 ASP A CA 1
ATOM 745 C C . ASP A 1 99 ? -10.403 2.916 8.886 1.00 97.88 99 ASP A C 1
ATOM 747 O O . ASP A 1 99 ? -11.138 2.785 9.868 1.00 97.88 99 ASP A O 1
ATOM 751 N N . VAL A 1 100 ? -9.278 3.626 8.919 1.00 98.12 100 VAL A N 1
ATOM 752 C CA . VAL A 1 100 ? -8.771 4.214 10.159 1.00 98.12 100 VAL A CA 1
ATOM 753 C C . VAL A 1 100 ? -9.724 5.286 10.678 1.00 98.12 100 VAL A C 1
ATOM 755 O O . VAL A 1 100 ? -10.033 5.307 11.869 1.00 98.12 100 VAL A O 1
ATOM 758 N N . ALA A 1 101 ? -10.254 6.137 9.798 1.00 97.50 101 ALA A N 1
ATOM 759 C CA . ALA A 1 101 ? -11.173 7.194 10.201 1.00 97.50 101 ALA A CA 1
ATOM 760 C C . ALA A 1 101 ? -12.447 6.613 10.833 1.00 97.50 101 ALA A C 1
ATOM 762 O O . ALA A 1 101 ? -12.914 7.124 11.853 1.00 97.50 101 ALA A O 1
ATOM 763 N N . GLU A 1 102 ? -12.986 5.527 10.275 1.00 97.50 102 GLU A N 1
ATOM 764 C CA . GLU A 1 102 ? -14.142 4.834 10.853 1.00 97.50 102 GLU A CA 1
ATOM 765 C C . GLU A 1 102 ? -13.829 4.164 12.198 1.00 97.50 102 GLU A C 1
ATOM 767 O O . GLU A 1 102 ? -14.672 4.177 13.094 1.00 97.50 102 GLU A O 1
ATOM 772 N N . GLU A 1 103 ? -12.632 3.606 12.396 1.00 98.00 103 GLU A N 1
ATOM 773 C CA . GLU A 1 103 ? -12.249 3.015 13.688 1.00 98.00 103 GLU A CA 1
ATOM 774 C C . GLU A 1 103 ? -12.080 4.082 14.790 1.00 98.00 103 GLU A C 1
ATOM 776 O O . GLU A 1 103 ? -12.575 3.877 15.900 1.00 98.00 103 GLU A O 1
ATOM 781 N N . TYR A 1 104 ? -11.514 5.258 14.488 1.00 97.50 104 TYR A N 1
ATOM 782 C CA . TYR A 1 104 ? -11.470 6.391 15.435 1.00 97.50 104 TYR A CA 1
ATOM 783 C C . TYR A 1 104 ? -12.866 6.957 15.748 1.00 97.50 104 TYR A C 1
ATOM 785 O O . TYR A 1 104 ? -13.163 7.303 16.894 1.00 97.50 104 TYR A O 1
ATOM 793 N N . LYS A 1 105 ? -13.775 7.007 14.763 1.00 96.94 105 LYS A N 1
ATOM 794 C CA . LYS A 1 105 ? -15.172 7.420 15.006 1.00 96.94 105 LYS A CA 1
ATOM 795 C C . LYS A 1 105 ? -15.869 6.510 16.021 1.00 96.94 105 LYS A C 1
ATOM 797 O O . LYS A 1 105 ? -16.628 7.008 16.850 1.00 96.94 105 LYS A O 1
ATOM 802 N N . LYS A 1 106 ? -15.604 5.197 15.990 1.00 96.88 106 LYS A N 1
ATOM 803 C CA . LYS A 1 106 ? -16.198 4.224 16.928 1.00 96.88 106 LYS A CA 1
ATOM 804 C C . LYS A 1 106 ? -15.752 4.453 18.370 1.00 96.88 106 LYS A C 1
ATOM 806 O O . LYS A 1 106 ? -16.565 4.301 19.279 1.00 96.88 106 LYS A O 1
ATOM 811 N N . THR A 1 107 ? -14.495 4.835 18.582 1.00 94.81 107 THR A N 1
ATOM 812 C CA . THR A 1 107 ? -13.947 5.113 19.921 1.00 94.81 107 THR A CA 1
ATOM 813 C C . THR A 1 107 ? -14.239 6.533 20.405 1.00 94.81 107 THR A C 1
ATOM 815 O O . THR A 1 107 ? -14.023 6.830 21.576 1.00 94.81 107 THR A O 1
ATOM 818 N N . LYS A 1 108 ? -14.792 7.397 19.538 1.00 94.19 108 LYS A N 1
ATOM 819 C CA . LYS A 1 108 ? -14.990 8.839 19.778 1.00 94.19 108 LYS A CA 1
ATOM 820 C C . LYS A 1 108 ? -13.676 9.588 20.023 1.00 94.19 108 LYS A C 1
ATOM 822 O O . LYS A 1 108 ? -13.681 10.685 20.579 1.00 94.19 108 LYS A O 1
ATOM 827 N N . GLU A 1 109 ? -12.561 9.012 19.591 1.00 93.06 109 GLU A N 1
ATOM 828 C CA . GLU A 1 109 ? -11.256 9.654 19.639 1.00 93.06 109 GLU A CA 1
ATOM 829 C C . GLU A 1 109 ? -11.022 10.492 18.379 1.00 93.06 109 GLU A C 1
ATOM 831 O O . GLU A 1 109 ? -11.578 10.246 17.306 1.00 93.06 109 GLU A O 1
ATOM 836 N N . LYS A 1 110 ? -10.175 11.515 18.498 1.00 94.06 110 LYS A N 1
ATOM 837 C CA . LYS A 1 110 ? -9.793 12.345 17.356 1.00 94.06 110 LYS A CA 1
ATOM 838 C C . LYS A 1 110 ? -8.748 11.602 16.524 1.00 94.06 110 LYS A C 1
ATOM 840 O O . LYS A 1 110 ? -7.647 11.379 17.011 1.00 94.06 110 LYS A O 1
ATOM 845 N N . TYR A 1 111 ? -9.056 11.308 15.260 1.00 94.81 111 TYR A N 1
ATOM 846 C CA . TYR A 1 111 ? -8.068 10.779 14.315 1.00 94.81 111 TYR A CA 1
ATOM 847 C C . TYR A 1 111 ? -6.940 11.814 14.105 1.00 94.81 111 TYR A C 1
ATOM 849 O O . TYR A 1 111 ? -7.236 12.922 13.641 1.00 94.81 111 TYR A O 1
ATOM 857 N N . PRO A 1 112 ? -5.667 11.517 14.448 1.00 95.88 112 PRO A N 1
ATOM 858 C CA . PRO A 1 112 ? -4.561 12.469 14.298 1.00 95.88 112 PRO A CA 1
ATOM 859 C C . PRO A 1 112 ? -4.234 12.831 12.843 1.00 95.88 112 PRO A C 1
ATOM 861 O O . PRO A 1 112 ? -3.711 13.919 12.590 1.00 95.88 112 PRO A O 1
ATOM 864 N N . HIS A 1 113 ? -4.547 11.952 11.885 1.00 95.00 113 HIS A N 1
ATOM 865 C CA . HIS A 1 113 ? -4.045 12.042 10.511 1.00 95.00 113 HIS A CA 1
ATOM 866 C C . HIS A 1 113 ? -5.143 11.900 9.430 1.00 95.00 113 HIS A C 1
ATOM 868 O O . HIS A 1 113 ? -5.000 11.124 8.490 1.00 95.00 113 HIS A O 1
ATOM 874 N N . PRO A 1 114 ? -6.241 12.681 9.482 1.00 95.31 114 PRO A N 1
ATOM 875 C CA . PRO A 1 114 ? -7.387 12.507 8.581 1.00 95.31 114 PRO A CA 1
ATOM 876 C C . PRO A 1 114 ? -7.066 12.727 7.097 1.00 95.31 114 PRO A C 1
ATOM 878 O O . PRO A 1 114 ? -7.731 12.157 6.235 1.00 95.31 114 PRO A O 1
ATOM 881 N N . ALA A 1 115 ? -6.045 13.532 6.786 1.00 95.31 115 ALA A N 1
ATOM 882 C CA . ALA A 1 115 ? -5.630 13.802 5.411 1.00 95.31 115 ALA A CA 1
ATOM 883 C C . ALA A 1 115 ? -5.028 12.575 4.704 1.00 95.31 115 ALA A C 1
ATOM 885 O O . ALA A 1 115 ? -5.004 12.539 3.473 1.00 95.31 115 ALA A O 1
ATOM 886 N N . GLU A 1 116 ? -4.560 11.579 5.462 1.00 95.44 116 GLU A N 1
ATOM 887 C CA . GLU A 1 116 ? -3.959 10.366 4.902 1.00 95.44 116 GLU A CA 1
ATOM 888 C C . GLU A 1 116 ? -5.012 9.443 4.286 1.00 95.44 116 GLU A C 1
ATOM 890 O O . GLU A 1 116 ? -4.680 8.659 3.398 1.00 95.44 116 GLU A O 1
ATOM 895 N N . MET A 1 117 ? -6.283 9.567 4.701 1.00 97.00 117 MET A N 1
ATOM 896 C CA . MET A 1 117 ? -7.392 8.710 4.258 1.00 97.00 117 MET A CA 1
ATOM 897 C C . MET A 1 117 ? -7.002 7.227 4.311 1.00 97.00 117 MET A C 1
ATOM 899 O O . MET A 1 117 ? -7.117 6.493 3.322 1.00 97.00 117 MET A O 1
ATOM 903 N N . GLU A 1 118 ? -6.433 6.833 5.451 1.00 98.19 118 GLU A N 1
ATOM 904 C CA . GLU A 1 118 ? -5.771 5.548 5.584 1.00 98.19 118 GLU A CA 1
ATOM 905 C C . GLU A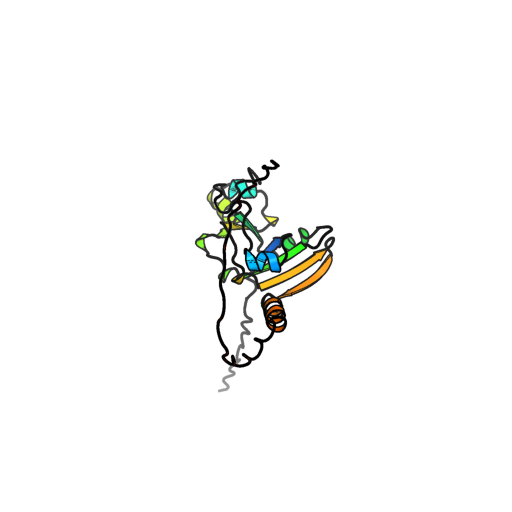 1 118 ? -6.770 4.387 5.650 1.00 98.19 118 GLU A C 1
ATOM 907 O O . GLU A 1 118 ? -7.739 4.394 6.415 1.00 98.19 118 GLU A O 1
ATOM 912 N N . VAL A 1 119 ? -6.464 3.347 4.875 1.00 98.44 119 VAL A N 1
ATOM 913 C CA . VAL A 1 119 ? -7.003 2.001 5.054 1.00 98.44 119 VAL A CA 1
ATOM 914 C C . VAL A 1 119 ? -5.832 1.083 5.392 1.00 98.44 119 VAL A C 1
ATOM 916 O O . VAL A 1 119 ? -4.982 0.809 4.540 1.00 98.44 119 VAL A O 1
ATOM 919 N N . SER A 1 120 ? -5.763 0.604 6.629 1.00 98.62 120 SER A N 1
ATOM 920 C CA . SER A 1 120 ? -4.682 -0.276 7.076 1.00 98.62 120 SER A CA 1
ATOM 921 C C . SER A 1 120 ? -5.060 -1.734 6.821 1.00 98.62 120 SER A C 1
ATOM 923 O O . SER A 1 120 ? -6.167 -2.175 7.147 1.00 98.62 120 SER A O 1
ATOM 925 N N . VAL A 1 121 ? -4.138 -2.504 6.242 1.00 98.62 121 VAL A N 1
ATOM 926 C CA . VAL A 1 121 ? -4.337 -3.932 5.948 1.00 98.62 121 VAL A CA 1
ATOM 927 C C . VAL A 1 121 ? -3.466 -4.781 6.864 1.00 98.62 121 VAL A C 1
ATOM 929 O O . VAL A 1 121 ? -2.247 -4.638 6.865 1.00 98.62 121 VAL A O 1
ATOM 932 N N . LYS A 1 122 ? -4.064 -5.690 7.633 1.00 98.38 122 LYS A N 1
ATOM 933 C CA . LYS A 1 122 ? -3.327 -6.580 8.536 1.00 98.38 122 LYS A CA 1
ATOM 934 C C . LYS A 1 122 ? -2.601 -7.692 7.768 1.00 98.38 122 LYS A C 1
ATOM 936 O O . LYS A 1 122 ? -3.186 -8.357 6.913 1.00 98.38 122 LYS A O 1
ATOM 941 N N . GLY A 1 123 ? -1.344 -7.936 8.124 1.00 98.25 123 GLY A N 1
ATOM 942 C CA . GLY A 1 123 ? -0.492 -8.996 7.591 1.00 98.25 123 GLY A CA 1
ATOM 943 C C . GLY A 1 123 ? 0.117 -8.639 6.239 1.00 98.25 123 GLY A C 1
ATOM 944 O O . GLY A 1 123 ? 1.217 -8.097 6.166 1.00 98.25 123 GLY A O 1
ATOM 945 N N . SER A 1 124 ? -0.572 -8.977 5.152 1.00 97.94 124 SER A N 1
ATOM 946 C CA . SER A 1 124 ? -0.031 -8.813 3.800 1.00 97.94 124 SER A CA 1
ATOM 947 C C . SER A 1 124 ? -1.104 -8.523 2.765 1.00 97.94 124 SER A C 1
ATOM 949 O O . SER A 1 124 ? -2.205 -9.069 2.835 1.00 97.94 124 SER A O 1
ATOM 951 N N . ILE A 1 125 ? -0.736 -7.757 1.742 1.00 98.62 125 ILE A N 1
ATOM 952 C CA . ILE A 1 125 ? -1.519 -7.586 0.518 1.00 98.62 125 ILE A CA 1
ATOM 953 C C . ILE A 1 125 ? -0.911 -8.497 -0.561 1.00 98.62 125 ILE A C 1
ATOM 955 O O . ILE A 1 125 ? 0.278 -8.354 -0.875 1.00 98.62 125 ILE A O 1
ATOM 959 N N . PRO A 1 126 ? -1.684 -9.443 -1.122 1.00 98.19 126 PRO A N 1
ATOM 960 C CA . PRO A 1 126 ? -1.166 -10.412 -2.082 1.00 98.19 126 PRO A CA 1
ATOM 961 C C . PRO A 1 126 ? -0.791 -9.759 -3.420 1.00 98.19 126 PRO A C 1
ATOM 963 O O . PRO A 1 126 ? -1.387 -8.765 -3.834 1.00 98.19 126 PRO A O 1
ATOM 966 N N . TRP A 1 127 ? 0.163 -10.358 -4.146 1.00 98.31 127 TRP A N 1
ATOM 967 C CA . TRP A 1 127 ? 0.593 -9.873 -5.469 1.00 98.31 127 TRP A CA 1
ATOM 968 C C . TRP A 1 127 ? -0.568 -9.722 -6.458 1.00 98.31 127 TRP A C 1
ATOM 970 O O . TRP A 1 127 ? -0.593 -8.796 -7.267 1.00 98.31 127 TRP A O 1
ATOM 980 N N . ASN A 1 128 ? -1.570 -10.603 -6.381 1.00 97.75 128 ASN A N 1
ATOM 981 C CA . ASN A 1 128 ? -2.705 -10.551 -7.294 1.00 97.75 128 ASN A CA 1
ATOM 982 C C . ASN A 1 128 ? -3.581 -9.291 -7.120 1.00 97.75 128 ASN A C 1
ATOM 984 O O . ASN A 1 128 ? -4.330 -8.976 -8.048 1.00 97.75 128 ASN A O 1
ATOM 988 N N . ALA A 1 129 ? -3.466 -8.576 -5.995 1.00 98.25 129 ALA A N 1
ATOM 989 C CA . ALA A 1 129 ? -4.120 -7.294 -5.749 1.00 98.25 129 ALA A CA 1
ATOM 990 C C . ALA A 1 129 ? -3.377 -6.109 -6.384 1.00 98.25 129 ALA A C 1
ATOM 992 O O . ALA A 1 129 ? -3.965 -5.044 -6.543 1.00 98.25 129 ALA A O 1
ATOM 993 N N . VAL A 1 130 ? -2.110 -6.264 -6.783 1.00 98.50 130 VAL A N 1
ATOM 994 C CA . VAL A 1 130 ? -1.363 -5.206 -7.474 1.00 98.50 130 VAL A CA 1
ATOM 995 C C . VAL A 1 130 ? -1.880 -5.060 -8.906 1.00 98.50 130 VAL A C 1
ATOM 997 O O . VAL A 1 130 ? -1.878 -6.016 -9.677 1.00 98.50 130 VAL A O 1
ATOM 1000 N N . VAL A 1 131 ? -2.303 -3.851 -9.277 1.00 98.19 131 VAL A N 1
ATOM 1001 C CA . VAL A 1 131 ? -2.779 -3.521 -10.632 1.00 98.19 131 VAL A CA 1
ATOM 1002 C C . VAL A 1 131 ? -1.648 -2.924 -11.464 1.00 98.19 131 VAL A C 1
ATOM 1004 O O . VAL A 1 131 ? -1.388 -3.340 -12.593 1.00 98.19 131 VAL A O 1
ATOM 1007 N N . SER A 1 132 ? -0.947 -1.948 -10.895 1.00 98.44 132 SER A N 1
ATOM 1008 C CA . SER A 1 132 ? 0.147 -1.228 -11.544 1.00 98.44 132 SER A CA 1
ATOM 1009 C C . SER A 1 132 ? 1.012 -0.521 -10.512 1.00 98.44 132 SER A C 1
ATOM 1011 O O . SER A 1 132 ? 0.631 -0.390 -9.347 1.00 98.44 132 SER A O 1
ATOM 1013 N N . TRP A 1 133 ? 2.137 0.023 -10.951 1.00 98.75 133 TRP A N 1
ATOM 1014 C CA . TRP A 1 133 ? 2.942 0.943 -10.158 1.00 98.75 133 TRP A CA 1
ATOM 1015 C C . TRP A 1 133 ? 3.480 2.076 -11.022 1.00 98.75 133 TRP A C 1
ATOM 1017 O O . TRP A 1 133 ? 3.828 1.894 -12.188 1.00 98.75 133 TRP A O 1
ATOM 1027 N N . ASP A 1 134 ? 3.566 3.253 -10.416 1.00 98.69 134 ASP A N 1
ATOM 1028 C CA . ASP A 1 134 ? 4.330 4.380 -10.936 1.00 98.69 134 ASP A CA 1
ATOM 1029 C C . ASP A 1 134 ? 5.702 4.394 -10.237 1.00 98.69 134 ASP A C 1
ATOM 1031 O O . ASP A 1 134 ? 5.770 4.220 -9.019 1.00 98.69 134 ASP A O 1
ATOM 1035 N N . VAL A 1 135 ? 6.786 4.614 -10.985 1.00 98.62 135 VAL A N 1
ATOM 1036 C CA . VAL A 1 135 ? 8.147 4.735 -10.432 1.00 98.62 135 VAL A CA 1
ATOM 1037 C C . VAL A 1 135 ? 8.486 6.208 -10.273 1.00 98.62 135 VAL A C 1
ATOM 1039 O O . VAL A 1 135 ? 8.359 6.988 -11.222 1.00 98.62 135 VAL A O 1
ATOM 1042 N N . TYR A 1 136 ? 8.938 6.583 -9.084 1.00 98.62 136 TYR A N 1
ATOM 1043 C CA . TYR A 1 136 ? 9.335 7.936 -8.730 1.00 98.62 136 TYR A CA 1
ATOM 1044 C C . TYR A 1 136 ? 10.794 7.988 -8.294 1.00 98.62 136 TYR A C 1
ATOM 1046 O O . TYR A 1 136 ? 11.296 7.072 -7.649 1.00 98.62 136 TYR A O 1
ATOM 1054 N N . LYS A 1 137 ? 11.452 9.105 -8.603 1.00 98.25 137 LYS A N 1
ATOM 1055 C CA . LYS A 1 137 ? 12.778 9.461 -8.098 1.00 98.25 137 LYS A CA 1
ATOM 1056 C C . LYS A 1 137 ? 12.818 10.960 -7.844 1.00 98.25 137 LYS A C 1
ATOM 1058 O O . LYS A 1 137 ? 12.513 11.746 -8.743 1.00 98.25 137 LYS A O 1
ATOM 1063 N N . ARG A 1 138 ? 13.169 11.370 -6.623 1.00 96.75 138 ARG A N 1
ATOM 1064 C CA . ARG A 1 138 ? 13.156 12.774 -6.166 1.00 96.75 138 ARG A CA 1
ATOM 1065 C C . ARG A 1 138 ? 11.831 13.473 -6.504 1.00 96.75 138 ARG A C 1
ATOM 1067 O O . ARG A 1 138 ? 11.823 14.521 -7.150 1.00 96.75 138 ARG A O 1
ATOM 1074 N N . SER A 1 139 ? 10.713 12.836 -6.150 1.00 96.19 139 SER A N 1
ATOM 1075 C CA . SER A 1 139 ? 9.343 13.324 -6.393 1.00 96.19 139 SER A CA 1
ATOM 1076 C C . SER A 1 139 ? 8.919 13.443 -7.864 1.00 96.19 139 SER A C 1
ATOM 1078 O O . SER A 1 139 ? 7.810 13.894 -8.149 1.00 96.19 139 SER A O 1
ATOM 1080 N N . LYS A 1 140 ? 9.751 13.019 -8.822 1.00 97.69 140 LYS A N 1
ATOM 1081 C CA . LYS A 1 140 ? 9.417 13.016 -10.253 1.00 97.69 140 LYS A CA 1
ATOM 1082 C C . LYS A 1 140 ? 9.081 11.605 -10.706 1.00 97.69 140 LYS A C 1
ATOM 1084 O O . LYS A 1 140 ? 9.837 10.679 -10.422 1.00 97.69 140 LYS A O 1
ATOM 1089 N N . LYS A 1 141 ? 7.973 11.446 -11.432 1.00 98.00 141 LYS A N 1
ATOM 1090 C CA . LYS A 1 141 ? 7.645 10.175 -12.085 1.00 98.00 141 LYS A CA 1
ATOM 1091 C C . LYS A 1 141 ? 8.659 9.929 -13.205 1.00 98.00 141 LYS A C 1
ATOM 1093 O O . LYS A 1 141 ? 8.785 10.762 -14.098 1.00 98.00 141 LYS A O 1
ATOM 1098 N N . VAL A 1 142 ? 9.360 8.803 -13.148 1.00 98.31 142 VAL A N 1
ATOM 1099 C CA . VAL A 1 142 ? 10.385 8.396 -14.128 1.00 98.31 142 VAL A CA 1
ATOM 1100 C C . VAL A 1 142 ? 9.976 7.166 -14.935 1.00 98.31 142 VAL A C 1
ATOM 1102 O O . VAL A 1 142 ? 10.617 6.841 -15.926 1.00 98.31 142 VAL A O 1
ATOM 1105 N N . GLY A 1 143 ? 8.892 6.495 -14.542 1.00 98.00 143 GLY A N 1
ATOM 1106 C CA . GLY A 1 143 ? 8.378 5.329 -15.247 1.00 98.00 143 GLY A CA 1
ATOM 1107 C C . GLY A 1 143 ? 7.113 4.779 -14.606 1.00 98.00 143 GLY A C 1
ATOM 1108 O O . GLY A 1 143 ? 6.492 5.414 -13.749 1.00 98.00 143 GLY A O 1
ATOM 1109 N N . GLY A 1 144 ? 6.726 3.588 -15.034 1.00 97.88 144 GLY A N 1
ATOM 1110 C CA . GLY A 1 144 ? 5.597 2.844 -14.497 1.00 97.88 144 GLY A CA 1
ATOM 1111 C C . GLY A 1 144 ? 5.289 1.642 -15.375 1.00 97.88 144 GLY A C 1
ATOM 1112 O O . GLY A 1 144 ? 5.720 1.589 -16.526 1.00 97.88 144 GLY A O 1
ATOM 1113 N N . MET A 1 145 ? 4.582 0.672 -14.815 1.00 98.06 145 MET A N 1
ATOM 1114 C CA . MET A 1 145 ? 4.204 -0.551 -15.515 1.00 98.06 145 MET A CA 1
ATOM 1115 C C . MET A 1 145 ? 2.952 -1.141 -14.865 1.00 98.06 145 MET A C 1
ATOM 1117 O O . MET A 1 145 ? 2.730 -0.993 -13.658 1.00 98.06 145 MET A O 1
ATOM 1121 N N . THR A 1 146 ? 2.116 -1.799 -15.659 1.00 98.31 146 THR A N 1
ATOM 1122 C CA . THR A 1 146 ? 1.028 -2.633 -15.137 1.00 98.31 146 THR A CA 1
ATOM 1123 C C . THR A 1 146 ? 1.551 -4.009 -14.737 1.00 98.31 146 THR A C 1
ATOM 1125 O O . THR A 1 146 ? 2.518 -4.521 -15.305 1.00 98.31 146 THR A O 1
ATOM 1128 N N . ARG A 1 147 ? 0.883 -4.662 -13.782 1.00 97.19 147 ARG A N 1
ATOM 1129 C CA . ARG A 1 147 ? 1.228 -6.034 -13.391 1.00 97.19 147 ARG A CA 1
ATOM 1130 C C . ARG A 1 147 ? 1.201 -6.981 -14.595 1.00 97.19 147 ARG A C 1
ATOM 1132 O O . ARG A 1 147 ? 2.104 -7.795 -14.763 1.00 97.19 147 ARG A O 1
ATOM 1139 N N . ASP A 1 148 ? 0.195 -6.847 -15.452 1.00 96.06 148 ASP A N 1
ATOM 1140 C CA . ASP A 1 148 ? 0.029 -7.741 -16.595 1.00 96.06 148 ASP A CA 1
ATOM 1141 C C . ASP A 1 148 ? 1.140 -7.542 -17.648 1.00 96.06 148 ASP A C 1
ATOM 1143 O O . ASP A 1 148 ? 1.602 -8.516 -18.240 1.00 96.06 148 ASP A O 1
ATOM 1147 N N . GLU A 1 149 ? 1.618 -6.311 -17.876 1.00 97.06 149 GLU A N 1
ATOM 1148 C CA . GLU A 1 149 ? 2.795 -6.053 -18.728 1.00 97.06 149 GLU A CA 1
ATOM 1149 C C . GLU A 1 149 ? 4.061 -6.694 -18.160 1.00 97.06 149 GLU A C 1
ATOM 1151 O O . GLU A 1 149 ? 4.803 -7.350 -18.893 1.00 97.06 149 GLU A O 1
ATOM 1156 N N . PHE A 1 150 ? 4.276 -6.553 -16.854 1.00 96.56 150 PHE A N 1
ATOM 1157 C CA . PHE A 1 150 ? 5.418 -7.133 -16.156 1.00 96.56 150 PHE A CA 1
ATOM 1158 C C . PHE A 1 150 ? 5.447 -8.661 -16.261 1.00 96.56 150 PHE A C 1
ATOM 1160 O O . PHE A 1 150 ? 6.474 -9.259 -16.586 1.00 96.56 150 PHE A O 1
ATOM 1167 N N . GLU A 1 151 ? 4.304 -9.308 -16.040 1.00 95.19 151 GLU A N 1
ATOM 1168 C CA . GLU A 1 151 ? 4.185 -10.764 -16.127 1.00 95.19 151 GLU A CA 1
ATOM 1169 C C . GLU A 1 151 ? 4.3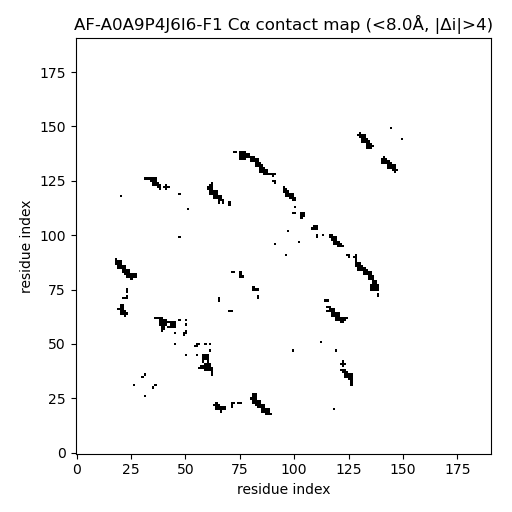53 -11.281 -17.558 1.00 95.19 151 GLU A C 1
ATOM 1171 O O . GLU A 1 151 ? 5.018 -12.301 -17.766 1.00 95.19 151 GLU A O 1
ATOM 1176 N N . ARG A 1 152 ? 3.809 -10.575 -18.559 1.00 94.81 152 ARG A N 1
ATOM 1177 C CA . ARG A 1 152 ? 4.041 -10.911 -19.973 1.00 94.81 152 ARG A CA 1
ATOM 1178 C C . ARG A 1 152 ? 5.517 -10.788 -20.343 1.00 94.81 152 ARG A C 1
ATOM 1180 O O . ARG A 1 152 ? 6.045 -11.691 -20.986 1.00 94.81 152 ARG A O 1
ATOM 1187 N N . GLY A 1 153 ? 6.187 -9.725 -19.895 1.00 91.69 153 GLY A N 1
ATOM 1188 C CA . GLY A 1 153 ? 7.617 -9.516 -20.132 1.00 91.69 153 GLY A CA 1
ATOM 1189 C C . GLY A 1 153 ? 8.479 -10.669 -19.612 1.00 91.69 153 GLY A C 1
ATOM 1190 O O . GLY A 1 153 ? 9.385 -11.120 -20.311 1.00 91.69 153 GLY A O 1
ATOM 1191 N N . LYS A 1 154 ? 8.148 -11.218 -18.436 1.00 86.88 154 LYS A N 1
ATOM 1192 C CA . LYS A 1 154 ? 8.852 -12.382 -17.870 1.00 86.88 154 LYS A CA 1
ATOM 1193 C C . LYS A 1 154 ? 8.614 -13.677 -18.647 1.00 86.88 154 LYS A C 1
ATOM 1195 O O . LYS A 1 154 ? 9.543 -14.466 -18.794 1.00 86.88 154 LYS A O 1
ATOM 1200 N N . ARG A 1 155 ? 7.402 -13.904 -19.169 1.00 79.06 155 ARG A N 1
ATOM 1201 C CA . ARG A 1 155 ? 7.098 -15.107 -19.971 1.00 79.06 155 ARG A CA 1
ATOM 1202 C C . ARG A 1 155 ? 7.889 -15.146 -21.275 1.00 79.06 155 ARG A C 1
ATOM 1204 O O . ARG A 1 155 ? 8.362 -16.210 -21.650 1.00 79.06 155 ARG A O 1
ATOM 1211 N N . SER A 1 156 ? 8.081 -13.999 -21.923 1.00 74.50 156 SER A N 1
ATOM 1212 C CA . SER A 1 156 ? 8.854 -13.905 -23.170 1.00 74.50 156 SER A CA 1
ATOM 1213 C C . SER A 1 156 ? 10.365 -14.093 -22.981 1.00 74.50 156 SER A C 1
ATOM 1215 O O . SER A 1 156 ? 11.072 -14.307 -23.959 1.00 74.50 156 SER A O 1
ATOM 1217 N N . GLN A 1 157 ? 10.867 -14.003 -21.745 1.00 67.94 157 GLN A N 1
ATOM 1218 C CA . GLN A 1 157 ? 12.280 -14.206 -21.405 1.00 67.94 157 GLN A CA 1
ATOM 1219 C C . GLN A 1 157 ? 12.577 -15.606 -20.849 1.00 67.94 157 GLN A C 1
ATOM 1221 O O . GLN A 1 157 ? 13.742 -15.940 -20.636 1.00 67.94 157 GLN A O 1
ATOM 1226 N N . ALA A 1 158 ? 11.555 -16.433 -20.604 1.00 63.47 158 ALA A N 1
ATOM 1227 C CA . ALA A 1 158 ? 11.779 -17.815 -20.210 1.00 63.47 158 ALA A CA 1
ATOM 1228 C C . ALA A 1 158 ? 12.407 -18.578 -21.394 1.00 63.47 158 ALA A C 1
ATOM 1230 O O . ALA A 1 158 ? 11.875 -18.499 -22.506 1.00 63.47 158 ALA A O 1
ATOM 1231 N N . PRO A 1 159 ? 13.526 -19.304 -21.199 1.00 56.03 159 PRO A N 1
ATOM 1232 C CA . PRO A 1 159 ? 14.105 -20.111 -22.263 1.00 56.03 159 PRO A CA 1
ATOM 1233 C C . PRO A 1 159 ? 13.050 -21.107 -22.751 1.00 56.03 159 PRO A C 1
ATOM 1235 O O . PRO A 1 159 ? 12.432 -21.805 -21.943 1.00 56.03 159 PRO A O 1
ATOM 1238 N N . SER A 1 160 ? 12.822 -21.148 -24.069 1.00 61.81 160 SER A N 1
ATOM 1239 C CA . SER A 1 160 ? 11.997 -22.200 -24.667 1.00 61.81 160 SER A CA 1
ATOM 1240 C C . SER A 1 160 ? 12.529 -23.551 -24.194 1.00 61.81 160 SER A C 1
ATOM 1242 O O . SER A 1 160 ? 13.751 -23.730 -24.216 1.00 61.81 160 SER A O 1
ATOM 1244 N N . PRO A 1 161 ? 11.664 -24.486 -23.758 1.00 63.00 161 PRO A N 1
ATOM 1245 C CA . PRO A 1 161 ? 12.111 -25.827 -23.432 1.00 63.00 161 PRO A CA 1
ATOM 1246 C C . PRO A 1 161 ? 12.846 -26.374 -24.652 1.00 63.00 161 PRO A C 1
ATOM 1248 O O . PRO A 1 161 ? 12.277 -26.480 -25.741 1.00 63.00 161 PRO A O 1
ATOM 1251 N N . GLU A 1 162 ? 14.140 -26.627 -24.469 1.00 62.28 162 GLU A N 1
ATOM 1252 C CA . GLU A 1 162 ? 14.998 -27.213 -25.483 1.00 62.28 162 GLU A CA 1
ATOM 1253 C C . GLU A 1 162 ? 14.305 -28.487 -25.993 1.00 62.28 162 GLU A C 1
ATOM 1255 O O . GLU A 1 162 ? 13.824 -29.280 -25.172 1.00 62.28 162 GLU A O 1
ATOM 1260 N N . PRO A 1 163 ? 14.171 -28.685 -27.318 1.00 55.91 163 PRO A N 1
ATOM 1261 C CA . PRO A 1 163 ? 13.544 -29.885 -27.843 1.00 55.91 163 PRO A CA 1
ATOM 1262 C C . PRO A 1 163 ? 14.275 -31.084 -27.250 1.00 55.91 163 PRO A C 1
ATOM 1264 O O . PRO A 1 163 ? 15.490 -31.196 -27.419 1.00 55.91 163 PRO A O 1
ATOM 1267 N N . GLN A 1 164 ? 13.553 -31.954 -26.537 1.00 54.59 164 GLN A N 1
ATOM 1268 C CA . GLN A 1 164 ? 14.112 -33.177 -25.970 1.00 54.59 164 GLN A CA 1
ATOM 1269 C C . GLN A 1 164 ? 14.746 -33.998 -27.097 1.00 54.59 164 GLN A C 1
ATOM 1271 O O . GLN A 1 164 ? 14.078 -34.736 -27.822 1.00 54.59 164 GLN A O 1
ATOM 1276 N N . ARG A 1 165 ? 16.058 -33.835 -27.267 1.00 54.56 165 ARG A N 1
ATOM 1277 C CA . ARG A 1 165 ? 16.866 -34.599 -28.205 1.00 54.56 165 ARG A CA 1
ATOM 1278 C C . ARG A 1 165 ? 16.936 -36.008 -27.633 1.00 54.56 165 ARG A C 1
ATOM 1280 O O . ARG A 1 165 ? 17.514 -36.221 -26.570 1.00 54.56 165 ARG A O 1
ATOM 1287 N N . GLY A 1 166 ? 16.252 -36.932 -28.303 1.00 49.59 166 GLY A N 1
ATOM 1288 C CA . GLY A 1 166 ? 16.058 -38.306 -27.855 1.00 49.59 166 GLY A CA 1
ATOM 1289 C C . GLY A 1 166 ? 17.345 -38.953 -27.347 1.00 49.59 166 GLY A C 1
ATOM 1290 O O . GLY A 1 166 ? 18.381 -38.927 -28.011 1.00 49.59 166 GLY A O 1
ATOM 1291 N N . SER A 1 167 ? 17.261 -39.545 -26.155 1.00 50.22 167 SER A N 1
ATOM 1292 C CA . SER A 1 167 ? 18.324 -40.348 -25.563 1.00 50.22 167 SER A CA 1
ATOM 1293 C C . SER A 1 167 ? 18.625 -41.570 -26.432 1.00 50.22 167 SER A C 1
ATOM 1295 O O . SER A 1 167 ? 17.905 -42.568 -26.403 1.00 50.22 167 SER A O 1
ATOM 1297 N N . SER A 1 168 ? 19.738 -41.529 -27.162 1.00 50.00 168 SER A N 1
ATOM 1298 C CA . SER A 1 168 ? 20.405 -42.732 -27.647 1.00 50.00 168 SER A CA 1
ATOM 1299 C C . SER A 1 168 ? 21.146 -43.404 -26.487 1.00 50.00 168 SER A C 1
ATOM 1301 O O . SER A 1 168 ? 22.124 -42.892 -25.946 1.00 50.00 168 SER A O 1
ATOM 1303 N N . LYS A 1 169 ? 20.617 -44.565 -26.120 1.00 54.44 169 LYS A N 1
ATOM 1304 C CA . LYS A 1 169 ? 21.108 -45.596 -25.198 1.00 54.44 169 LYS A CA 1
ATOM 1305 C C . LYS A 1 169 ? 22.566 -46.000 -25.498 1.00 54.44 169 LYS A C 1
ATOM 1307 O O . LYS A 1 169 ? 22.853 -46.344 -26.642 1.00 54.44 169 LYS A O 1
ATOM 1312 N N . SER A 1 170 ? 23.449 -46.053 -24.491 1.00 47.25 170 SER A N 1
ATOM 1313 C CA . SER A 1 170 ? 24.652 -46.924 -24.452 1.00 47.25 170 SER A CA 1
ATOM 1314 C C . SER A 1 170 ? 25.317 -46.960 -23.055 1.00 47.25 170 SER A C 1
ATOM 1316 O O . SER A 1 170 ? 25.034 -46.083 -22.241 1.00 47.25 170 SER A O 1
ATOM 1318 N N . PRO A 1 171 ? 26.104 -48.010 -22.720 1.00 50.88 171 PRO A N 1
ATOM 1319 C CA . PRO A 1 171 ? 26.055 -48.644 -21.398 1.00 50.88 171 PRO A CA 1
ATOM 1320 C C . PRO A 1 171 ? 27.222 -48.350 -20.431 1.00 50.88 171 PRO A C 1
ATOM 1322 O O . PRO A 1 171 ? 28.374 -48.215 -20.823 1.00 50.88 171 PRO A O 1
ATOM 1325 N N . SER A 1 172 ? 26.858 -48.362 -19.141 1.00 47.59 172 SER A N 1
ATOM 1326 C CA . SER A 1 172 ? 27.535 -48.912 -17.945 1.00 47.59 172 SER A CA 1
ATOM 1327 C C . SER A 1 172 ? 28.995 -49.400 -18.047 1.00 47.59 172 SER A C 1
ATOM 1329 O O . SER A 1 172 ? 29.267 -50.406 -18.707 1.00 47.59 172 SER A O 1
ATOM 1331 N N . LYS A 1 173 ? 29.888 -48.808 -17.224 1.00 44.38 173 LYS A N 1
ATOM 1332 C CA . LYS A 1 173 ? 30.963 -49.527 -16.499 1.00 44.38 173 LYS A CA 1
ATOM 1333 C C . LYS A 1 173 ? 31.638 -48.690 -15.389 1.00 44.38 173 LYS A C 1
ATOM 1335 O O . LYS A 1 173 ? 32.083 -47.583 -15.650 1.00 44.38 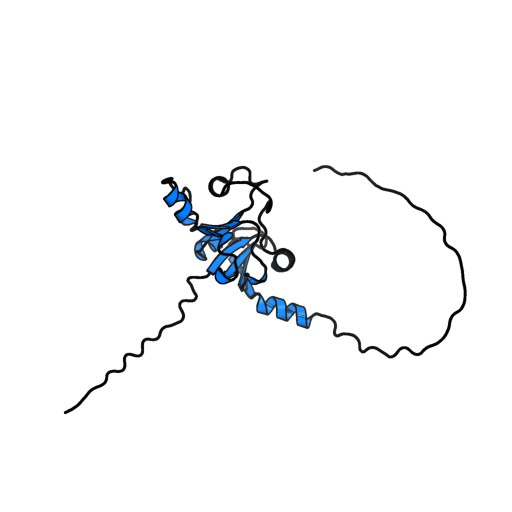173 LYS A O 1
ATOM 1340 N N . GLY A 1 174 ? 31.801 -49.307 -14.207 1.00 38.72 174 GLY A N 1
ATOM 1341 C CA . GLY A 1 174 ? 32.881 -49.070 -13.219 1.00 38.72 174 GLY A CA 1
ATOM 1342 C C . GLY A 1 174 ? 32.697 -47.881 -12.262 1.00 38.72 174 GLY A C 1
ATOM 1343 O O . GLY A 1 174 ? 32.867 -46.743 -12.658 1.00 38.72 174 GLY A O 1
ATOM 1344 N N . SER A 1 175 ? 32.247 -48.076 -11.017 1.00 42.22 175 SER A N 1
ATOM 1345 C CA . SER A 1 175 ? 33.039 -48.478 -9.833 1.00 42.22 175 SER A CA 1
ATOM 1346 C C . SER A 1 175 ? 34.052 -47.423 -9.351 1.00 42.22 175 SER A C 1
ATOM 1348 O O . SER A 1 175 ? 35.120 -47.284 -9.937 1.00 42.22 175 SER A O 1
ATOM 1350 N N . SER A 1 176 ? 33.757 -46.734 -8.237 1.00 44.59 176 SER A N 1
ATOM 1351 C CA . SER A 1 176 ? 34.478 -46.869 -6.949 1.00 44.59 176 SER A CA 1
ATOM 1352 C C . SER A 1 176 ? 34.456 -45.613 -6.045 1.00 44.59 176 SER A C 1
ATOM 1354 O O . SER A 1 176 ? 34.723 -44.500 -6.474 1.00 44.59 176 SER A O 1
ATOM 1356 N N . LYS A 1 177 ? 34.186 -45.890 -4.757 1.00 44.44 177 LYS A N 1
ATOM 1357 C CA . LYS A 1 177 ? 34.681 -45.271 -3.506 1.00 44.44 177 LYS A CA 1
ATOM 1358 C C . LYS A 1 177 ? 34.418 -43.788 -3.167 1.00 44.44 177 LYS A C 1
ATOM 1360 O O . LYS A 1 177 ? 35.071 -42.875 -3.653 1.00 44.44 177 LYS A O 1
ATOM 1365 N N . SER A 1 178 ? 33.597 -43.621 -2.123 1.00 47.06 178 SER A N 1
ATOM 1366 C CA . SER A 1 178 ? 33.608 -42.522 -1.141 1.00 47.06 178 SER A CA 1
ATOM 1367 C C . SER A 1 178 ? 34.988 -42.336 -0.479 1.00 47.06 178 SER A C 1
ATOM 1369 O O . SER A 1 178 ? 35.726 -43.316 -0.335 1.00 47.06 178 SER A O 1
ATOM 1371 N N . PRO A 1 179 ? 35.304 -41.127 0.032 1.00 53.84 179 PRO A N 1
ATOM 1372 C CA . PRO A 1 179 ? 35.101 -40.928 1.471 1.00 53.84 179 PRO A CA 1
ATOM 1373 C C . PRO A 1 179 ? 34.617 -39.529 1.905 1.00 53.84 179 PRO A C 1
ATOM 1375 O O . PRO A 1 179 ? 35.051 -38.491 1.421 1.00 53.84 179 PRO A O 1
ATOM 1378 N N . SER A 1 180 ? 33.741 -39.575 2.910 1.00 51.09 180 SER A N 1
ATOM 1379 C CA . SER A 1 180 ? 33.598 -38.683 4.070 1.00 51.09 180 SER A CA 1
ATOM 1380 C C . SER A 1 180 ? 34.676 -37.604 4.294 1.00 51.09 180 SER A C 1
ATOM 1382 O O . SER A 1 180 ? 35.813 -37.936 4.629 1.00 51.09 180 SER A O 1
ATOM 1384 N N . SER A 1 181 ? 34.245 -36.337 4.354 1.00 48.38 181 SER A N 1
ATOM 1385 C CA . SER A 1 181 ? 34.706 -35.372 5.369 1.00 48.38 181 SER A CA 1
ATOM 1386 C C . SER A 1 181 ? 33.750 -34.169 5.516 1.00 48.38 181 SER A C 1
ATOM 1388 O O . SER A 1 181 ? 33.713 -33.249 4.7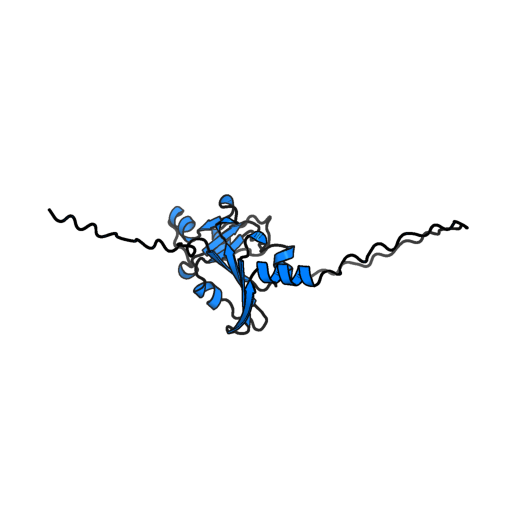07 1.00 48.38 181 SER A O 1
ATOM 1390 N N . SER A 1 182 ? 32.976 -34.162 6.604 1.00 52.41 182 SER A N 1
ATOM 1391 C CA . SER A 1 182 ? 32.605 -32.926 7.325 1.00 52.41 182 SER A CA 1
ATOM 1392 C C . SER A 1 182 ? 33.799 -32.513 8.215 1.00 52.41 182 SER A C 1
ATOM 1394 O O . SER A 1 182 ? 34.698 -33.343 8.378 1.00 52.41 182 SER A O 1
ATOM 1396 N N . PRO A 1 183 ? 33.838 -31.351 8.911 1.00 58.91 183 PRO A N 1
ATOM 1397 C CA . PRO A 1 183 ? 32.916 -30.204 8.959 1.00 58.91 183 PRO A CA 1
ATOM 1398 C C . PRO A 1 183 ? 33.639 -28.831 8.841 1.00 58.91 183 PRO A C 1
ATOM 1400 O O . PRO A 1 183 ? 34.862 -28.763 8.924 1.00 58.91 183 PRO A O 1
ATOM 1403 N N . LYS A 1 184 ? 32.893 -27.711 8.786 1.00 44.53 184 LYS A N 1
ATOM 1404 C CA . LYS A 1 184 ? 33.203 -26.483 9.568 1.00 44.53 184 LYS A CA 1
ATOM 1405 C C . LYS A 1 184 ? 32.105 -25.416 9.446 1.00 44.53 184 LYS A C 1
ATOM 1407 O O . LYS A 1 184 ? 31.910 -24.819 8.395 1.00 44.53 184 LYS A O 1
ATOM 1412 N N . LYS A 1 185 ? 31.437 -25.137 10.572 1.00 50.62 185 LYS A N 1
ATOM 1413 C CA . LYS A 1 185 ? 30.730 -23.871 10.833 1.00 50.62 185 LYS A CA 1
ATOM 1414 C C . LYS A 1 185 ? 31.752 -22.736 10.979 1.00 50.62 185 LYS A C 1
ATOM 1416 O O . LYS A 1 185 ? 32.729 -22.925 11.707 1.00 50.62 185 LYS A O 1
ATOM 1421 N N . PRO A 1 186 ? 31.439 -21.531 10.486 1.00 55.62 186 PRO A N 1
ATOM 1422 C CA . PRO A 1 186 ? 31.840 -20.310 11.159 1.00 55.62 186 PRO A CA 1
ATOM 1423 C C . PRO A 1 186 ? 30.636 -19.517 11.688 1.00 55.62 186 PRO A C 1
ATOM 1425 O O . PRO A 1 186 ? 29.628 -19.308 11.023 1.00 55.62 186 PRO A O 1
ATOM 1428 N N . ARG A 1 187 ? 30.821 -19.150 12.955 1.00 48.12 187 ARG A N 1
ATOM 1429 C CA . ARG A 1 187 ? 30.279 -18.064 13.776 1.00 48.12 187 ARG A CA 1
ATOM 1430 C C . ARG A 1 187 ? 29.297 -17.055 13.159 1.00 48.12 187 ARG A C 1
ATOM 1432 O O . ARG A 1 187 ? 29.549 -16.424 12.142 1.00 48.12 187 ARG A O 1
ATOM 1439 N N . SER A 1 188 ? 28.261 -16.832 13.963 1.00 42.41 188 SER A N 1
ATOM 1440 C CA . SER A 1 188 ? 27.412 -15.649 14.081 1.00 42.41 188 SER A CA 1
ATOM 1441 C C . SER A 1 188 ? 28.158 -14.315 13.979 1.00 42.41 188 SER A C 1
ATOM 1443 O O . SER A 1 188 ? 29.145 -14.109 14.689 1.00 42.41 188 SER A O 1
ATOM 1445 N N . PHE A 1 189 ? 27.586 -13.382 13.219 1.00 44.09 189 PHE A N 1
ATOM 1446 C CA . PHE A 1 189 ? 27.684 -11.953 13.498 1.00 44.09 189 PHE A CA 1
ATOM 1447 C C . PHE A 1 189 ? 26.317 -11.465 13.976 1.00 44.09 189 PHE A C 1
ATOM 1449 O O . PHE A 1 189 ? 25.298 -11.709 13.334 1.00 44.09 189 PHE A O 1
ATOM 1456 N N . ILE A 1 190 ? 26.336 -10.849 15.153 1.00 45.97 190 ILE A N 1
ATOM 1457 C CA . ILE A 1 190 ? 25.244 -10.088 15.749 1.00 45.97 190 ILE A CA 1
ATOM 1458 C C . ILE A 1 190 ? 25.215 -8.731 15.035 1.00 45.97 190 ILE A C 1
ATOM 1460 O O . ILE A 1 190 ? 26.274 -8.128 14.844 1.00 45.97 190 ILE A O 1
ATOM 1464 N N . ALA A 1 191 ? 24.023 -8.280 14.660 1.00 47.50 191 ALA A N 1
ATOM 1465 C CA . ALA A 1 191 ? 23.684 -6.880 14.439 1.00 47.50 191 ALA A CA 1
ATOM 1466 C C . ALA A 1 191 ? 22.509 -6.552 15.364 1.00 47.50 191 ALA A C 1
ATOM 1468 O O . ALA A 1 191 ? 21.652 -7.454 15.527 1.00 47.50 191 ALA A O 1
#

Sequence (191 aa):
MLTSLISFVVLLGPALAADLLYRVDGRSPETIQSTGLVSKNPSGTLSLFDHVDKKDQSNDPWVSTTTSKSFAKSGAQSITDIYVYTLDKSRIPASSMKDVAEEYKKTKEKYPHPAEMEVSVKGSIPWNAVVSWDVYKRSKKVGGMTRDEFERGKRSQAPSPEPQRGSSKSPSKGSSKSPSSSPKKPRSFIA

Radius of gyration: 26.18 Å; Cα contacts (8 Å, |Δi|>4): 279; chains: 1; bounding box: 87×63×51 Å

Organism: NCBI:txid1168546

Foldseek 3Di:
DDDDDDDDPPPPDPPQLQFKKKAKDPDDLVRCQVPFAFQLALQADDDPVCVLVVHPSNRDQKDKIASDPVLRLVPCAAQDKMKIWIFGNVQAPPVQKDQQVVVCVVVVHDRPCVVRSIIIGGGGDHSVRTQKIFIDHRSDGPGIDGPVRVVVVVVVPPPDPDPPPDDDDDDDDDDDDDDDDDDDDDDDDDD

InterPro domains:
  IPR001144 Heat-labile enterotoxin, A chain [PF01375] (6-147)

Mean predicted aligned error: 12.19 Å

Solvent-accessible surface area (backbone atoms only — not comparable to full-atom values): 11642 Å² total; per-residue (Å²): 138,84,86,82,81,82,81,81,80,77,80,80,71,81,77,72,75,81,47,44,34,21,31,64,42,70,68,49,70,72,54,30,61,76,67,20,55,57,21,79,20,54,88,32,80,54,49,73,66,40,52,76,70,60,50,68,60,78,34,20,11,51,32,77,27,15,66,37,63,67,56,33,55,73,68,30,55,42,88,50,74,25,29,42,36,36,29,41,48,85,64,44,66,70,89,39,52,40,53,48,66,62,54,25,59,74,73,72,48,82,64,91,60,71,87,55,47,40,36,35,30,49,26,57,44,55,46,86,19,48,50,29,33,40,31,19,40,61,61,36,78,78,51,64,52,42,43,68,59,54,54,51,55,52,61,76,66,52,78,74,80,70,78,83,74,76,85,80,86,83,85,91,82,83,90,84,82,85,80,92,80,84,86,83,89,82,81,88,80,89,130